Protein AF-A0A431MHY0-F1 (afdb_monomer)

Solvent-accessible surface area (backbone atoms only — not comparable to full-atom values): 18471 Å² total; per-residue (Å²): 80,42,37,30,43,42,63,46,59,45,99,89,43,53,68,59,35,36,21,36,23,58,48,96,86,48,63,54,72,30,38,73,92,54,57,39,68,67,55,50,48,56,57,52,71,70,44,78,40,42,39,35,34,77,67,68,48,68,63,3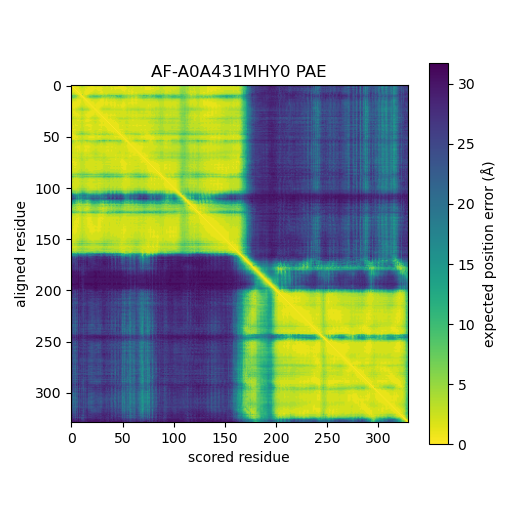7,52,24,62,60,69,72,50,72,56,36,55,78,41,55,25,36,47,48,54,57,55,48,49,73,75,49,70,87,60,96,61,84,50,67,72,54,53,33,53,74,71,68,52,80,61,100,58,94,72,84,62,99,45,75,76,53,55,59,58,33,59,76,32,80,91,42,27,64,54,55,54,50,50,45,47,49,52,23,50,46,48,57,52,48,51,53,55,52,33,64,74,66,66,64,49,70,74,56,51,66,72,60,34,45,79,23,85,65,48,55,49,67,53,72,51,58,75,40,76,19,77,55,73,56,60,98,51,73,90,47,76,88,74,79,65,102,59,85,84,75,72,72,54,70,56,25,48,32,52,46,32,28,48,76,65,66,30,62,68,34,44,50,53,52,25,53,59,54,34,70,76,46,68,91,59,86,56,64,36,27,23,32,58,62,77,90,85,59,101,50,58,50,18,45,52,41,23,45,50,31,16,62,75,71,72,38,51,62,45,92,43,52,39,81,80,16,61,37,46,51,69,84,40,44,69,28,30,35,38,38,23,41,49,67,38,63,89,46,58,69,58,50,40,35,51,53,23,43,54,77,38,52,38,55,24,44,32,38,42,26,56,18,39,22,96,57,89,52,119

Sequence (329 aa):
MDLFLDAEWFIGGDVFLIGWARDNKTFGQLYDESLTEEAFHSLLEATDGRIYFYGPDIGIIEKYFNIDIRSNYECVNLLKVFKDKMPGMSNYKLATIEKHYGLKRNRNEYKTNIFSIFQDWRRPQVKSLVLQYNMEDVLNLVKLKHIIFWQFDVEENYLVQVRLAGSLQVIRDHVYLLPCDVYRGVNTGKYAAHHGKAEEQPNITSQMVIGAKFFNDKVSLYRMIVLMHDVVKEIQFDYITSVNGRDSKFNLARALATGIALRMKIKYQELLSDHNSKCSNAVSGKRILIIDDVIYKGRTMATAIDACSQQNPASIYFLAFGKSQRFAF

Foldseek 3Di:
DEKEWDFQADPVLATAKIWMAPALVGTDMQHDPRVDLVNVVVVLVPDPAAYEYEPDNVVSVCVNSVHWNLAVGFYFHVLVVCCVQPPDDPDSDLLVLCVVVVNDQPDSPPDPDSVVLVVQCVPPVRVVVNVSVRNSSRNSVNVSCVVSCVVRVPDPVNSVVRGPHIPPDLVAPEDAQEAFAAAPDPVPVCLVPPDPDDDPDGPPLNVLLCCCQPVVNPVSLLVLLVSQLVVCLVPDFQEEEEQDDDDGPDQSQRSSSVSSCVVSVHDYDHQADPRLQAGDLVQAQTEYEYTDAEAEPCPSVVNNVVNSVVSHHSHYYYYYHHYHPDDHD

Radius of gyration: 25.35 Å; Cα contacts (8 Å, |Δi|>4): 518; chains: 1; bounding box: 63×42×72 Å

pLDDT: mean 83.75, std 16.43, range [35.5, 98.38]

Structure (mmCIF, N/CA/C/O backbone):
data_AF-A0A431MHY0-F1
#
_entry.id   AF-A0A431MHY0-F1
#
loop_
_atom_site.group_PDB
_atom_site.id
_atom_site.type_symbol
_atom_site.label_atom_id
_atom_site.label_alt_id
_atom_site.label_comp_id
_atom_site.label_asym_id
_atom_site.label_entity_id
_atom_site.label_seq_id
_atom_site.pdbx_PDB_ins_code
_atom_site.Cartn_x
_atom_site.Cartn_y
_atom_site.Cartn_z
_atom_site.occupancy
_atom_site.B_iso_or_equiv
_atom_site.auth_seq_id
_atom_site.auth_comp_id
_atom_site.auth_asym_id
_atom_site.auth_atom_id
_atom_site.pdbx_PDB_model_num
ATOM 1 N N . MET A 1 1 ? 1.517 -9.486 23.091 1.00 90.25 1 MET A N 1
ATOM 2 C CA . MET A 1 1 ? 2.925 -9.051 23.144 1.00 90.25 1 MET A CA 1
ATOM 3 C C . MET A 1 1 ? 3.285 -8.431 21.807 1.00 90.25 1 MET A C 1
ATOM 5 O O . MET A 1 1 ? 3.134 -9.070 20.772 1.00 90.25 1 MET A O 1
ATOM 9 N N . ASP A 1 2 ? 3.709 -7.171 21.830 1.00 96.44 2 ASP A N 1
ATOM 10 C CA . ASP A 1 2 ? 4.091 -6.442 20.620 1.00 96.44 2 ASP A CA 1
ATOM 11 C C . ASP A 1 2 ? 5.388 -7.013 20.014 1.00 96.44 2 ASP A C 1
ATOM 13 O O . ASP A 1 2 ? 6.195 -7.635 20.710 1.00 96.44 2 ASP A O 1
ATOM 17 N N . LEU A 1 3 ? 5.591 -6.786 18.718 1.00 97.94 3 LEU A N 1
ATOM 18 C CA . LEU A 1 3 ? 6.812 -7.106 17.987 1.00 97.94 3 LEU A CA 1
ATOM 19 C C . LEU A 1 3 ? 7.299 -5.852 17.261 1.00 97.94 3 LEU A C 1
ATOM 21 O O . LEU A 1 3 ? 6.546 -5.209 16.541 1.00 97.94 3 LEU A O 1
ATOM 25 N N . PHE A 1 4 ? 8.564 -5.506 17.431 1.00 98.12 4 PHE A N 1
ATOM 26 C CA . PHE A 1 4 ? 9.232 -4.406 16.749 1.00 98.12 4 PHE A CA 1
ATOM 27 C C . PHE A 1 4 ? 10.201 -5.002 15.743 1.00 98.12 4 PHE A C 1
ATOM 29 O O . PHE A 1 4 ? 10.959 -5.898 16.107 1.00 98.12 4 PHE A O 1
ATOM 36 N N . LEU A 1 5 ? 10.170 -4.517 14.505 1.00 97.88 5 LEU A N 1
ATOM 37 C CA . LEU A 1 5 ? 11.005 -4.998 13.411 1.00 97.88 5 LEU A CA 1
ATOM 38 C C . LEU A 1 5 ? 11.778 -3.847 12.771 1.00 97.88 5 LEU A C 1
ATOM 40 O O . LEU A 1 5 ? 11.232 -2.762 12.556 1.00 97.88 5 LEU A O 1
ATOM 44 N N . ASP A 1 6 ? 13.022 -4.139 12.418 1.00 96.38 6 ASP A N 1
ATOM 45 C CA . ASP A 1 6 ? 13.868 -3.334 11.540 1.00 96.38 6 ASP A CA 1
ATOM 46 C C . ASP A 1 6 ? 14.679 -4.278 10.648 1.00 96.38 6 ASP A C 1
ATOM 48 O O . ASP A 1 6 ? 15.063 -5.365 11.092 1.00 96.38 6 ASP A O 1
ATOM 52 N N . ALA A 1 7 ? 14.931 -3.900 9.398 1.00 95.25 7 ALA A N 1
ATOM 53 C CA . ALA A 1 7 ? 15.624 -4.771 8.458 1.00 95.25 7 ALA A CA 1
ATOM 54 C C . ALA A 1 7 ? 16.638 -4.020 7.608 1.00 95.25 7 ALA A C 1
ATOM 56 O O . ALA A 1 7 ? 16.377 -2.932 7.104 1.00 95.25 7 ALA A O 1
ATOM 57 N N . GLU A 1 8 ? 17.756 -4.688 7.347 1.00 92.62 8 GLU A N 1
ATOM 58 C CA . GLU A 1 8 ? 18.761 -4.233 6.400 1.00 92.62 8 GLU A CA 1
ATOM 59 C C . GLU A 1 8 ? 18.687 -5.081 5.129 1.00 92.62 8 GLU A C 1
ATOM 61 O O . GLU A 1 8 ? 18.661 -6.318 5.164 1.00 92.62 8 GLU A O 1
ATOM 66 N N . TRP A 1 9 ? 18.643 -4.405 3.983 1.00 90.19 9 TRP A N 1
ATOM 67 C CA . TRP A 1 9 ? 18.397 -5.031 2.688 1.00 90.19 9 TRP A CA 1
ATOM 68 C C . TRP A 1 9 ? 19.247 -4.418 1.571 1.00 90.19 9 TRP A C 1
ATOM 70 O O . TRP A 1 9 ? 19.629 -3.246 1.596 1.00 90.19 9 TRP A O 1
ATOM 80 N N . PHE A 1 10 ? 19.575 -5.229 0.564 1.00 83.38 10 PHE A N 1
ATOM 81 C CA . PHE A 1 10 ? 20.351 -4.814 -0.602 1.00 83.38 10 PHE A CA 1
ATOM 82 C C . PHE A 1 10 ? 19.484 -4.094 -1.637 1.00 83.38 10 PHE A C 1
ATOM 84 O O . PHE A 1 10 ? 18.281 -4.326 -1.743 1.00 83.38 10 PHE A O 1
ATOM 91 N N . ILE A 1 11 ? 20.111 -3.277 -2.488 1.00 70.19 11 ILE A N 1
ATOM 92 C CA . ILE A 1 11 ? 19.454 -2.714 -3.678 1.00 70.19 11 ILE A CA 1
ATOM 93 C C . ILE A 1 11 ? 18.936 -3.879 -4.538 1.00 70.19 11 ILE A C 1
ATOM 95 O O . ILE A 1 11 ? 19.723 -4.591 -5.151 1.00 70.19 11 ILE A O 1
ATOM 99 N N . GLY A 1 12 ? 17.616 -4.084 -4.539 1.00 71.25 12 GLY A N 1
ATOM 100 C CA . GLY A 1 12 ? 16.951 -5.279 -5.085 1.00 71.25 12 GLY A CA 1
ATOM 101 C C . GLY A 1 12 ? 15.854 -5.836 -4.164 1.00 71.25 12 GLY A C 1
ATOM 102 O O . GLY A 1 12 ? 14.858 -6.388 -4.645 1.00 71.25 12 GLY A O 1
ATOM 103 N N . GLY A 1 13 ? 15.972 -5.567 -2.860 1.00 80.31 13 GLY A N 1
ATOM 104 C CA . GLY A 1 13 ? 15.041 -6.004 -1.818 1.00 80.31 13 GLY A CA 1
ATOM 105 C C . GLY A 1 13 ? 15.448 -7.300 -1.116 1.00 80.31 13 GLY A C 1
ATOM 106 O O . GLY A 1 13 ? 14.642 -7.841 -0.370 1.00 80.31 13 GLY A O 1
ATOM 107 N N . ASP A 1 14 ? 16.666 -7.794 -1.345 1.00 86.69 14 ASP A N 1
ATOM 108 C CA . ASP A 1 14 ? 17.189 -8.968 -0.647 1.00 86.69 14 ASP A CA 1
ATOM 109 C C . ASP A 1 14 ? 17.580 -8.587 0.782 1.00 86.69 14 ASP A C 1
ATOM 111 O O . ASP A 1 14 ? 18.503 -7.795 0.990 1.00 86.69 14 ASP A O 1
ATOM 115 N N . VAL A 1 15 ? 16.865 -9.134 1.760 1.00 93.56 15 VAL A N 1
ATOM 116 C CA . VAL A 1 15 ? 17.116 -8.904 3.185 1.00 93.56 15 VAL A CA 1
ATOM 117 C C . VAL A 1 15 ? 18.315 -9.740 3.626 1.00 93.56 15 VAL A C 1
ATOM 119 O O . VAL A 1 15 ? 18.444 -10.899 3.236 1.00 93.56 15 VAL A O 1
ATOM 122 N N . PHE A 1 16 ? 19.203 -9.158 4.433 1.00 93.94 16 PHE A N 1
ATOM 123 C CA . PHE A 1 16 ? 20.365 -9.870 4.987 1.00 93.94 16 PHE A CA 1
ATOM 124 C C . PHE A 1 16 ? 20.468 -9.802 6.513 1.00 93.94 16 PHE A C 1
ATOM 126 O O . PHE A 1 16 ? 21.266 -10.532 7.104 1.00 93.94 16 PHE A O 1
ATOM 133 N N . LEU A 1 17 ? 19.676 -8.941 7.150 1.00 96.38 17 LEU A N 1
ATOM 134 C CA . LEU A 1 17 ? 19.584 -8.821 8.597 1.00 96.38 17 LEU A CA 1
ATOM 135 C C . LEU A 1 17 ? 18.185 -8.333 8.972 1.00 96.38 17 LEU A C 1
ATOM 137 O O . LEU A 1 17 ? 17.702 -7.356 8.407 1.00 96.38 17 LEU A O 1
ATOM 141 N N . ILE A 1 18 ? 17.563 -8.993 9.944 1.00 98.00 18 ILE A N 1
ATOM 142 C CA . ILE A 1 18 ? 16.327 -8.547 10.589 1.00 98.00 18 ILE A CA 1
ATOM 143 C C . ILE A 1 18 ? 16.586 -8.450 12.083 1.00 98.00 18 ILE A C 1
ATOM 145 O O . ILE A 1 18 ? 16.857 -9.454 12.739 1.00 98.00 18 ILE A O 1
ATOM 149 N N . GLY A 1 19 ? 16.477 -7.246 12.625 1.00 98.12 19 GLY A N 1
ATOM 150 C CA . GLY A 1 19 ? 16.427 -7.012 14.058 1.00 98.12 19 GLY A CA 1
ATOM 151 C C . GLY A 1 19 ? 14.998 -7.128 14.556 1.00 98.12 19 GLY A C 1
ATOM 152 O O . GLY A 1 19 ? 14.060 -6.679 13.892 1.00 98.12 19 GLY A O 1
ATOM 153 N N . TRP A 1 20 ? 14.829 -7.704 15.742 1.00 98.38 20 TRP A N 1
ATOM 154 C CA . TRP A 1 20 ? 13.528 -7.794 16.381 1.00 98.38 20 TRP A CA 1
ATOM 155 C C . TRP A 1 20 ? 13.598 -7.573 17.890 1.00 98.38 20 TRP A C 1
ATOM 157 O O . TRP A 1 20 ? 14.570 -7.932 18.553 1.00 98.38 20 TRP A O 1
ATOM 167 N N . ALA A 1 21 ? 12.537 -7.000 18.453 1.00 98.38 21 ALA A N 1
ATOM 168 C CA . ALA A 1 21 ? 12.349 -6.903 19.895 1.00 98.38 21 ALA A CA 1
ATOM 169 C C . ALA A 1 21 ? 10.875 -7.035 20.250 1.00 98.38 21 ALA A C 1
ATOM 171 O O . ALA A 1 21 ? 10.001 -6.656 19.480 1.00 98.38 21 ALA A O 1
ATOM 172 N N . ARG A 1 22 ? 10.598 -7.546 21.441 1.00 96.81 22 ARG A N 1
ATOM 173 C CA . ARG A 1 22 ? 9.274 -7.509 22.073 1.00 96.81 22 ARG A CA 1
ATOM 174 C C . ARG A 1 22 ? 9.250 -6.511 23.223 1.00 96.81 22 ARG A C 1
ATOM 176 O O . ARG A 1 22 ? 8.257 -5.828 23.456 1.00 96.81 22 ARG A O 1
ATOM 183 N N . ASP A 1 23 ? 10.387 -6.388 23.899 1.00 95.25 23 ASP A N 1
ATOM 184 C CA . ASP A 1 23 ? 10.656 -5.410 24.941 1.00 95.25 23 ASP A CA 1
ATOM 185 C C . ASP A 1 23 ? 12.182 -5.179 25.069 1.00 95.25 23 ASP A C 1
ATOM 187 O O . ASP A 1 23 ? 12.973 -5.678 24.270 1.00 95.25 23 ASP A O 1
ATOM 191 N N . ASN A 1 24 ? 12.619 -4.420 26.080 1.00 91.62 24 ASN A N 1
ATOM 192 C CA . ASN A 1 24 ? 14.040 -4.105 26.304 1.00 91.62 24 ASN A CA 1
ATOM 193 C C . ASN A 1 24 ? 14.911 -5.297 26.763 1.00 91.62 24 ASN A C 1
ATOM 195 O O . ASN A 1 24 ? 16.124 -5.144 26.893 1.00 91.62 24 ASN A O 1
ATOM 199 N N . LYS A 1 25 ? 14.309 -6.439 27.094 1.00 94.88 25 LYS A N 1
ATOM 200 C CA . LYS A 1 25 ? 14.950 -7.670 27.584 1.00 94.88 25 LYS A CA 1
ATOM 201 C C . LYS A 1 25 ? 14.785 -8.835 26.606 1.00 94.88 25 LYS A C 1
ATOM 203 O O . LYS A 1 25 ? 15.630 -9.722 26.589 1.00 94.88 25 LYS A O 1
ATOM 208 N N . THR A 1 26 ? 13.721 -8.822 25.809 1.00 97.06 26 THR A N 1
ATOM 209 C CA . THR A 1 26 ? 13.365 -9.877 24.858 1.00 97.06 26 THR A CA 1
ATOM 210 C C . THR A 1 26 ? 13.567 -9.364 23.439 1.00 97.06 26 THR A C 1
ATOM 212 O O . THR A 1 26 ? 12.680 -8.730 22.866 1.00 97.06 26 THR A O 1
ATOM 215 N N . PHE A 1 27 ? 14.748 -9.611 22.880 1.00 97.75 27 PHE A N 1
ATOM 216 C CA . PHE A 1 27 ? 15.154 -9.129 21.562 1.00 97.75 27 PHE A CA 1
ATOM 217 C C . PHE A 1 27 ? 16.166 -10.074 20.912 1.00 97.75 27 PHE A C 1
ATOM 219 O O . PHE A 1 27 ? 16.777 -10.907 21.583 1.00 97.75 27 PHE A O 1
ATOM 226 N N . GLY A 1 28 ? 16.362 -9.928 19.607 1.00 97.81 28 GLY A N 1
ATOM 227 C CA . GLY A 1 28 ? 17.291 -10.746 18.845 1.00 97.81 28 GLY A CA 1
ATOM 228 C C . GLY A 1 28 ? 17.470 -10.248 17.417 1.00 97.81 28 GLY A C 1
ATOM 229 O O . GLY A 1 28 ? 16.954 -9.203 17.026 1.00 97.81 28 GLY A O 1
ATOM 230 N N . GLN A 1 29 ? 18.245 -11.002 16.645 1.00 98.25 29 GLN A N 1
ATOM 231 C CA . GLN A 1 29 ? 18.520 -10.724 15.239 1.00 98.25 29 GLN A CA 1
ATOM 232 C C . GLN A 1 29 ? 18.501 -12.026 14.443 1.00 98.25 29 GLN A C 1
ATOM 234 O O . GLN A 1 29 ? 18.992 -13.043 14.927 1.00 98.25 29 GLN A O 1
ATOM 239 N N . LEU A 1 30 ? 17.961 -11.973 13.229 1.00 98.06 30 LEU A N 1
ATOM 240 C CA . LEU A 1 30 ? 18.033 -13.032 12.229 1.00 98.06 30 LEU A CA 1
ATOM 241 C C . LEU A 1 30 ? 18.976 -12.573 11.116 1.00 98.06 30 LEU A C 1
ATOM 243 O O . LEU A 1 30 ? 18.750 -11.539 10.490 1.00 98.06 30 LEU A O 1
ATOM 247 N N . TYR A 1 31 ? 20.053 -13.315 10.901 1.00 96.62 31 TYR A N 1
ATOM 248 C CA . TYR A 1 31 ? 21.060 -13.059 9.872 1.00 96.62 31 TYR A CA 1
ATOM 249 C C . TYR A 1 31 ? 21.851 -14.326 9.539 1.00 96.62 31 TYR A C 1
ATOM 251 O O . TYR A 1 31 ? 21.859 -15.285 10.315 1.00 96.62 31 TYR A O 1
ATOM 259 N N . ASP A 1 32 ? 22.540 -14.316 8.396 1.00 94.06 32 ASP A N 1
ATOM 260 C CA . ASP A 1 32 ? 23.264 -15.477 7.862 1.00 94.06 32 ASP A CA 1
ATOM 261 C C . ASP A 1 32 ? 22.382 -16.742 7.896 1.00 94.06 32 ASP A C 1
ATOM 263 O O . ASP A 1 32 ? 21.276 -16.736 7.365 1.00 94.06 32 ASP A O 1
ATOM 267 N N . GLU A 1 33 ? 22.836 -17.806 8.558 1.00 95.06 33 GLU A N 1
ATOM 268 C CA . GLU A 1 33 ? 22.144 -19.096 8.654 1.00 95.06 33 GLU A CA 1
ATOM 269 C C . GLU A 1 33 ? 20.849 -19.043 9.477 1.00 95.06 33 GLU A C 1
ATOM 271 O O . GLU A 1 33 ? 20.007 -19.926 9.346 1.00 95.06 33 GLU A O 1
ATOM 276 N N . SER A 1 34 ? 20.668 -18.016 10.315 1.00 96.69 34 SER A N 1
ATOM 277 C CA . SER A 1 34 ? 19.443 -17.841 11.110 1.00 96.69 34 SER A CA 1
ATOM 278 C C . SER A 1 34 ? 18.348 -17.062 10.379 1.00 96.69 34 SER A C 1
ATOM 280 O O . SER A 1 34 ? 17.206 -17.045 10.834 1.00 96.69 34 SER A O 1
ATOM 282 N N . LEU A 1 35 ? 18.664 -16.421 9.245 1.00 97.19 35 LEU A N 1
ATOM 283 C CA . LEU A 1 35 ? 17.681 -15.717 8.423 1.00 97.19 35 LEU A CA 1
ATOM 284 C C . LEU A 1 35 ? 16.948 -16.705 7.511 1.00 97.19 35 LEU A C 1
ATOM 286 O O . LEU A 1 35 ? 17.170 -16.756 6.304 1.00 97.19 35 LEU A O 1
ATOM 290 N N . THR A 1 36 ? 16.078 -17.509 8.113 1.00 96.81 36 THR A N 1
ATOM 291 C CA . THR A 1 36 ? 15.252 -18.496 7.413 1.00 96.81 36 THR A CA 1
ATOM 292 C C . THR A 1 36 ? 13.777 -18.133 7.507 1.00 96.81 36 THR A C 1
ATOM 294 O O . THR A 1 36 ? 13.346 -17.437 8.430 1.00 96.81 36 THR A O 1
ATOM 297 N N . GLU A 1 37 ? 12.989 -18.620 6.547 1.00 95.44 37 GLU A N 1
ATOM 298 C CA . GLU A 1 37 ? 11.535 -18.442 6.553 1.00 95.44 37 GLU A CA 1
ATOM 299 C C . GLU A 1 37 ? 10.910 -19.037 7.826 1.00 95.44 37 GLU A C 1
ATOM 301 O O . GLU A 1 37 ? 10.092 -18.395 8.472 1.00 95.44 37 GLU A O 1
ATOM 306 N N . GLU A 1 38 ? 11.364 -20.222 8.248 1.00 97.12 38 GLU A N 1
ATOM 307 C CA . GLU A 1 38 ? 10.886 -20.919 9.450 1.00 97.12 38 GLU A CA 1
ATOM 308 C C . GLU A 1 38 ? 11.170 -20.138 10.742 1.00 97.12 38 GLU A C 1
ATOM 310 O O . GLU A 1 38 ? 10.289 -19.993 11.595 1.00 97.12 38 GLU A O 1
ATOM 315 N N . ALA A 1 39 ? 12.377 -19.577 10.877 1.00 97.31 39 ALA A N 1
ATOM 316 C CA . ALA A 1 39 ? 12.726 -18.751 12.029 1.00 97.31 39 ALA A CA 1
ATOM 317 C C . ALA A 1 39 ? 11.890 -17.462 12.067 1.00 97.31 39 ALA A C 1
ATOM 319 O O . ALA A 1 39 ? 11.439 -17.044 13.137 1.00 97.31 39 ALA A O 1
ATOM 320 N N . PHE A 1 40 ? 11.650 -16.845 10.905 1.00 97.50 40 PHE A N 1
ATOM 321 C CA . PHE A 1 40 ? 10.832 -15.640 10.823 1.00 97.50 40 PHE A CA 1
ATOM 322 C C . PHE A 1 40 ? 9.342 -15.922 11.074 1.00 97.50 40 PHE A C 1
ATOM 324 O O . PHE A 1 40 ? 8.708 -15.181 11.824 1.00 97.50 40 PHE A O 1
ATOM 331 N N . HIS A 1 41 ? 8.789 -17.020 10.549 1.00 96.00 41 HIS A N 1
ATOM 332 C CA . HIS A 1 41 ? 7.420 -17.454 10.860 1.00 96.00 41 HIS A CA 1
ATOM 333 C C . HIS A 1 41 ? 7.246 -17.744 12.345 1.00 96.00 41 HIS A C 1
ATOM 335 O O . HIS A 1 41 ? 6.304 -17.242 12.947 1.00 96.00 41 HIS A O 1
ATOM 341 N N . SER A 1 42 ? 8.196 -18.442 12.972 1.00 96.06 42 SER A N 1
ATOM 342 C CA . SER A 1 42 ? 8.159 -18.706 14.418 1.00 96.06 42 SER A CA 1
ATOM 343 C C . SER A 1 42 ? 8.108 -17.408 15.240 1.00 96.06 42 SER A C 1
ATOM 345 O O . SER A 1 42 ? 7.419 -17.316 16.258 1.00 96.06 42 SER A O 1
ATOM 347 N N . LEU A 1 43 ? 8.817 -16.366 14.788 1.00 95.75 43 LEU A N 1
ATOM 348 C CA . LEU A 1 43 ? 8.769 -15.039 15.401 1.00 95.75 43 LEU A CA 1
ATOM 349 C C . LEU A 1 43 ? 7.387 -14.380 15.234 1.00 95.75 43 LEU A C 1
ATOM 351 O O . LEU A 1 43 ? 6.876 -13.771 16.182 1.00 95.75 43 LEU A O 1
ATOM 355 N N . LEU A 1 44 ? 6.775 -14.505 14.055 1.00 96.00 44 LEU A N 1
ATOM 356 C CA . LEU A 1 44 ? 5.440 -13.977 13.776 1.00 96.00 44 LEU A CA 1
ATOM 357 C C . LEU A 1 44 ? 4.349 -14.718 14.563 1.00 96.00 44 LEU A C 1
ATOM 359 O O . LEU A 1 44 ? 3.525 -14.065 15.195 1.00 96.00 44 LEU A O 1
ATOM 363 N N . GLU A 1 45 ? 4.363 -16.050 14.598 1.00 94.31 45 GLU A N 1
ATOM 364 C CA . GLU A 1 45 ? 3.387 -16.879 15.325 1.00 94.31 45 GLU A CA 1
ATOM 365 C C . GLU A 1 45 ? 3.372 -16.595 16.829 1.00 94.31 45 GLU A C 1
ATOM 367 O O . GLU A 1 45 ? 2.314 -16.573 17.454 1.00 94.31 45 GLU A O 1
ATOM 372 N N . ALA A 1 46 ? 4.533 -16.294 17.413 1.00 93.56 46 ALA A N 1
ATOM 373 C CA . ALA A 1 46 ? 4.641 -15.902 18.815 1.00 93.56 46 ALA A CA 1
ATOM 374 C C . ALA A 1 46 ? 4.159 -14.459 19.099 1.00 93.56 46 ALA A C 1
ATOM 376 O O . ALA A 1 46 ? 4.330 -13.963 20.214 1.00 93.56 46 ALA A O 1
ATOM 377 N N . THR A 1 47 ? 3.600 -13.753 18.109 1.00 93.94 47 THR A N 1
ATOM 378 C CA . THR A 1 47 ? 3.098 -12.377 18.238 1.00 93.94 47 THR A CA 1
ATOM 379 C C . THR A 1 47 ? 1.576 -12.341 18.345 1.00 93.94 47 THR A C 1
ATOM 381 O O . THR A 1 47 ? 0.860 -12.514 17.368 1.00 93.94 47 THR A O 1
ATOM 384 N N . ASP A 1 48 ? 1.092 -12.035 19.544 1.00 91.31 48 ASP A N 1
ATOM 385 C CA . ASP A 1 48 ? -0.316 -11.822 19.913 1.00 91.31 48 ASP A CA 1
ATOM 386 C C . ASP A 1 48 ? -0.686 -10.326 20.040 1.00 91.31 48 ASP A C 1
ATOM 388 O O . ASP A 1 48 ? -1.827 -9.987 20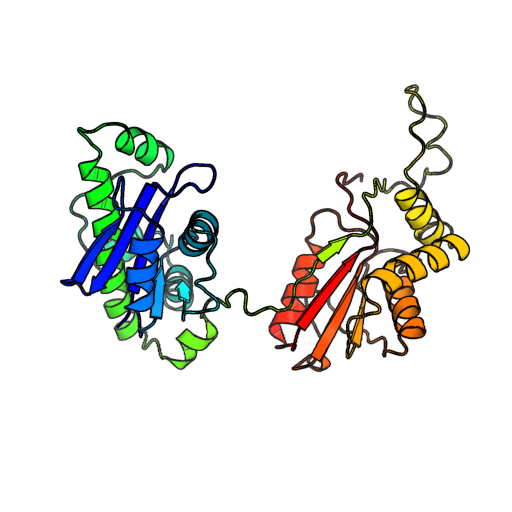.344 1.00 91.31 48 ASP A O 1
ATOM 392 N N . GLY A 1 49 ? 0.284 -9.418 19.865 1.00 91.81 49 GLY A N 1
ATOM 393 C CA . GLY A 1 49 ? 0.092 -7.962 19.867 1.00 91.81 49 GLY A CA 1
ATOM 394 C C . GLY A 1 49 ? 0.268 -7.321 18.487 1.00 91.81 49 GLY A C 1
ATOM 395 O O . GLY A 1 49 ? 0.015 -7.936 17.452 1.00 91.81 49 GLY A O 1
ATOM 396 N N . ARG A 1 50 ? 0.723 -6.062 18.468 1.00 95.44 50 ARG A N 1
ATOM 397 C CA . ARG A 1 50 ? 0.974 -5.320 17.222 1.00 95.44 50 ARG A CA 1
ATOM 398 C C . ARG A 1 50 ? 2.389 -5.503 16.712 1.00 95.44 50 ARG A C 1
ATOM 400 O O . ARG A 1 50 ? 3.329 -5.604 17.497 1.00 95.44 50 ARG A O 1
ATOM 407 N N . ILE A 1 51 ? 2.539 -5.436 15.393 1.00 97.44 51 ILE A N 1
ATOM 408 C CA . ILE A 1 51 ? 3.838 -5.373 14.728 1.00 97.44 51 ILE A CA 1
ATOM 409 C C . ILE A 1 51 ? 4.154 -3.912 14.396 1.00 97.44 51 ILE A C 1
ATOM 411 O O . ILE A 1 51 ? 3.483 -3.289 13.573 1.00 97.44 51 ILE A O 1
ATOM 415 N N . TYR A 1 52 ? 5.195 -3.364 15.008 1.00 97.56 52 TYR A N 1
ATOM 416 C CA . TYR A 1 52 ? 5.696 -2.018 14.761 1.00 97.56 52 TYR A CA 1
ATOM 417 C C . TYR A 1 52 ? 6.983 -2.048 13.944 1.00 97.56 52 TYR A C 1
ATOM 419 O O . TYR A 1 52 ? 7.829 -2.918 14.116 1.00 97.56 52 TYR A O 1
ATOM 427 N N . PHE A 1 53 ? 7.152 -1.059 13.077 1.00 95.94 53 PHE A N 1
ATOM 428 C CA . PHE A 1 53 ? 8.354 -0.867 12.263 1.00 95.94 53 PHE A CA 1
ATOM 429 C C . PHE A 1 53 ? 8.494 0.618 11.916 1.00 95.94 53 PHE A C 1
ATOM 431 O O . PHE A 1 53 ? 7.566 1.414 12.136 1.00 95.94 53 PHE A O 1
ATOM 438 N N . TYR A 1 54 ? 9.653 1.004 11.382 1.00 92.25 54 TYR A N 1
ATOM 439 C CA . TYR A 1 54 ? 9.990 2.402 11.136 1.00 92.25 54 TYR A CA 1
ATOM 440 C C . TYR A 1 54 ? 10.443 2.662 9.701 1.00 92.25 54 TYR A C 1
ATOM 442 O O . TYR A 1 54 ? 11.615 2.883 9.423 1.00 92.25 54 TYR A O 1
ATOM 450 N N . GLY A 1 55 ? 9.478 2.746 8.784 1.00 85.75 55 GLY A N 1
ATOM 451 C CA . GLY A 1 55 ? 9.772 3.031 7.380 1.00 85.75 55 GLY A CA 1
ATOM 452 C C . GLY A 1 55 ? 9.173 1.995 6.430 1.00 85.75 55 GLY A C 1
ATOM 453 O O . GLY A 1 55 ? 8.014 1.617 6.630 1.00 85.75 55 GLY A O 1
ATOM 454 N N . PRO A 1 56 ? 9.876 1.629 5.342 1.00 87.31 56 PRO A N 1
ATOM 455 C CA . PRO A 1 56 ? 9.354 0.748 4.298 1.00 87.31 56 PRO A CA 1
ATOM 456 C C . PRO A 1 56 ? 9.570 -0.753 4.567 1.00 87.31 56 PRO A C 1
ATOM 458 O O . PRO A 1 56 ? 9.148 -1.566 3.745 1.00 87.31 56 PRO A O 1
ATOM 461 N N . ASP A 1 57 ? 10.208 -1.124 5.678 1.00 89.31 57 ASP A N 1
ATOM 462 C CA . ASP A 1 57 ? 10.845 -2.439 5.861 1.00 89.31 57 ASP A CA 1
ATOM 463 C C . ASP A 1 57 ? 9.865 -3.602 5.765 1.00 89.31 57 ASP A C 1
ATOM 465 O O . ASP A 1 57 ? 10.158 -4.603 5.117 1.00 89.31 57 ASP A O 1
ATOM 469 N N . ILE A 1 58 ? 8.650 -3.433 6.294 1.00 91.38 58 ILE A N 1
ATOM 470 C CA . ILE A 1 58 ? 7.618 -4.473 6.259 1.00 91.38 58 ILE A CA 1
ATOM 471 C C . ILE A 1 58 ? 7.319 -4.965 4.835 1.00 91.38 58 ILE A C 1
ATOM 473 O O . ILE A 1 58 ? 7.173 -6.161 4.617 1.00 91.38 58 ILE A O 1
ATOM 477 N N . GLY A 1 59 ? 7.287 -4.064 3.846 1.00 88.94 59 GLY A N 1
ATOM 478 C CA . GLY A 1 59 ? 7.010 -4.439 2.459 1.00 88.94 59 GLY A CA 1
ATOM 479 C C . GLY A 1 59 ? 8.190 -5.147 1.791 1.00 88.94 59 GLY A C 1
ATOM 480 O O . GLY A 1 59 ? 7.991 -5.958 0.889 1.00 88.94 59 GLY A O 1
ATOM 481 N N . ILE A 1 60 ? 9.417 -4.853 2.231 1.00 90.69 60 ILE A N 1
ATOM 482 C CA . ILE A 1 60 ? 10.619 -5.549 1.764 1.00 90.69 60 ILE A CA 1
ATOM 483 C C . ILE A 1 60 ? 10.666 -6.962 2.351 1.00 90.69 60 ILE A C 1
ATOM 485 O O . ILE A 1 60 ? 10.899 -7.912 1.609 1.00 90.69 60 ILE A O 1
ATOM 489 N N . ILE A 1 61 ? 10.364 -7.107 3.643 1.00 94.31 61 ILE A N 1
ATOM 490 C CA . ILE A 1 61 ? 10.304 -8.400 4.335 1.00 94.31 61 ILE A CA 1
ATOM 491 C C . ILE A 1 61 ? 9.228 -9.307 3.719 1.00 94.31 61 ILE A C 1
ATOM 493 O O . ILE A 1 61 ? 9.517 -10.457 3.396 1.00 94.31 61 ILE A O 1
ATOM 497 N N . GLU A 1 62 ? 8.014 -8.791 3.493 1.00 91.69 62 GLU A N 1
ATOM 498 C CA . GLU A 1 62 ? 6.929 -9.537 2.833 1.00 91.69 62 GLU A CA 1
ATOM 499 C C . GLU A 1 62 ? 7.347 -10.061 1.457 1.00 91.69 62 GLU A C 1
ATOM 501 O O . GLU A 1 62 ? 7.103 -11.220 1.129 1.00 91.69 62 GLU A O 1
ATOM 506 N N . LYS A 1 63 ? 8.028 -9.227 0.660 1.00 89.75 63 LYS A N 1
ATOM 507 C CA . LYS A 1 63 ? 8.537 -9.630 -0.653 1.00 89.75 63 LYS A CA 1
ATOM 508 C C . LYS A 1 63 ? 9.635 -10.690 -0.538 1.00 89.75 63 LYS A C 1
ATOM 510 O O . LYS A 1 63 ? 9.660 -11.607 -1.351 1.00 89.75 63 LYS A O 1
ATOM 515 N N . TYR A 1 64 ? 10.542 -10.540 0.425 1.00 91.62 64 TYR A N 1
ATOM 516 C CA . TYR A 1 64 ? 11.687 -11.430 0.604 1.00 91.62 64 TYR A CA 1
ATOM 517 C C . TYR A 1 64 ? 11.259 -12.850 0.987 1.00 91.62 64 TYR A C 1
ATOM 519 O O . TYR A 1 64 ? 11.715 -13.808 0.370 1.00 91.62 64 TYR A O 1
ATOM 527 N N . PHE A 1 65 ? 10.341 -12.982 1.947 1.00 91.31 65 PHE A N 1
ATOM 528 C CA . PHE A 1 65 ? 9.818 -14.284 2.374 1.00 91.31 65 PHE A CA 1
ATOM 529 C C . PHE A 1 65 ? 8.591 -14.748 1.583 1.00 91.31 65 PHE A C 1
ATOM 531 O O . PHE A 1 65 ? 8.129 -15.863 1.786 1.00 91.31 65 PHE A O 1
ATOM 538 N N . ASN A 1 66 ? 8.055 -13.917 0.683 1.00 88.69 66 ASN A N 1
ATOM 539 C CA . ASN A 1 66 ? 6.809 -14.181 -0.040 1.00 88.69 66 ASN A CA 1
ATOM 540 C C . ASN A 1 66 ? 5.626 -14.495 0.904 1.00 88.69 66 ASN A C 1
ATOM 542 O O . ASN A 1 66 ? 4.889 -15.464 0.723 1.00 88.69 66 ASN A O 1
ATOM 546 N N . ILE A 1 67 ? 5.447 -13.646 1.915 1.00 89.56 67 ILE A N 1
ATOM 547 C CA . ILE A 1 67 ? 4.413 -13.762 2.953 1.00 89.56 67 ILE A CA 1
ATOM 548 C C . ILE A 1 67 ? 3.569 -12.490 3.023 1.00 89.56 67 ILE A C 1
ATOM 550 O O . ILE A 1 67 ? 4.006 -11.413 2.622 1.00 89.56 67 ILE A O 1
ATOM 554 N N . ASP A 1 68 ? 2.367 -12.608 3.581 1.00 86.38 68 ASP A N 1
ATOM 555 C CA . ASP A 1 68 ? 1.480 -11.475 3.842 1.00 86.38 68 ASP A CA 1
ATOM 556 C C . ASP A 1 68 ? 1.406 -11.205 5.347 1.00 86.38 68 ASP A C 1
ATOM 558 O O . ASP A 1 68 ? 0.696 -11.890 6.080 1.00 86.38 68 ASP A O 1
ATOM 562 N N . ILE A 1 69 ? 2.156 -10.219 5.834 1.00 92.19 69 ILE A N 1
ATOM 563 C CA . ILE A 1 69 ? 2.189 -9.899 7.265 1.00 92.19 69 ILE A CA 1
ATOM 564 C C . ILE A 1 69 ? 1.062 -8.922 7.586 1.00 92.19 69 ILE A C 1
ATOM 566 O O . ILE A 1 69 ? 0.316 -9.102 8.545 1.00 92.19 69 ILE A O 1
ATOM 570 N N . ARG A 1 70 ? 0.899 -7.883 6.767 1.00 89.19 70 ARG A N 1
ATOM 571 C CA . ARG A 1 70 ? -0.027 -6.782 7.047 1.00 89.19 70 ARG A CA 1
ATOM 572 C C . ARG A 1 70 ? -1.500 -7.219 7.054 1.00 89.19 70 ARG A C 1
ATOM 574 O O . ARG A 1 70 ? -2.319 -6.551 7.693 1.00 89.19 70 ARG A O 1
ATOM 581 N N . SER A 1 71 ? -1.867 -8.306 6.363 1.00 81.75 71 SER A N 1
ATOM 582 C CA . SER A 1 71 ? -3.245 -8.836 6.404 1.00 81.75 71 SER A CA 1
ATOM 583 C C . SER A 1 71 ? -3.503 -9.686 7.632 1.00 81.75 71 SER A C 1
ATOM 585 O O . SER A 1 71 ? -4.599 -9.641 8.187 1.00 81.75 71 SER A O 1
ATOM 587 N N . ASN A 1 72 ? -2.491 -10.441 8.054 1.00 85.81 72 ASN A N 1
ATOM 588 C CA . ASN A 1 72 ? -2.608 -11.432 9.117 1.00 85.81 72 ASN A CA 1
ATOM 589 C C . ASN A 1 72 ? -2.315 -10.848 10.504 1.00 85.81 72 ASN A C 1
ATOM 591 O O . ASN A 1 72 ? -2.764 -11.393 11.507 1.00 85.81 72 ASN A O 1
ATOM 595 N N . TYR A 1 73 ? -1.626 -9.706 10.562 1.00 92.25 73 TYR A N 1
ATOM 596 C CA . TYR A 1 73 ? -1.217 -9.055 11.800 1.00 92.25 73 TYR A CA 1
ATOM 597 C C . TYR A 1 73 ? -1.605 -7.576 11.830 1.00 92.25 73 TYR A C 1
ATOM 599 O O . TYR A 1 73 ? -1.867 -6.923 10.812 1.00 92.25 73 TYR A O 1
ATOM 607 N N . GLU A 1 74 ? -1.630 -7.011 13.033 1.00 91.56 74 GLU A N 1
ATOM 608 C CA . GLU A 1 74 ? -1.844 -5.583 13.224 1.00 91.56 74 GLU A CA 1
ATOM 609 C C . GLU A 1 74 ? -0.538 -4.801 13.066 1.00 91.56 74 GLU A C 1
ATOM 611 O O . GLU A 1 74 ? 0.199 -4.563 14.022 1.00 91.56 74 GLU A O 1
ATOM 616 N N . CYS A 1 75 ? -0.249 -4.391 11.833 1.00 94.56 75 CYS A N 1
ATOM 617 C CA . CYS A 1 75 ? 0.968 -3.662 11.494 1.00 94.56 75 CYS A CA 1
ATOM 618 C C . CYS A 1 75 ? 0.801 -2.140 11.632 1.00 94.56 75 CYS A C 1
ATOM 620 O O . CYS A 1 75 ? -0.083 -1.552 11.009 1.00 94.56 75 CYS A O 1
ATOM 622 N N . VAL A 1 76 ? 1.692 -1.468 12.366 1.00 95.19 76 VAL A N 1
ATOM 623 C CA . VAL A 1 76 ? 1.689 -0.006 12.548 1.00 95.19 76 VAL A CA 1
ATOM 624 C C . VAL A 1 76 ? 3.053 0.590 12.201 1.00 95.19 76 VAL A C 1
ATOM 626 O O . VAL A 1 76 ? 4.070 0.268 12.810 1.00 95.19 76 VAL A O 1
ATOM 629 N N . ASN A 1 77 ? 3.068 1.532 11.253 1.00 95.00 77 ASN A N 1
ATOM 630 C CA . ASN A 1 77 ? 4.275 2.291 10.928 1.00 95.00 77 ASN A CA 1
ATOM 631 C C . ASN A 1 77 ? 4.456 3.456 11.912 1.00 95.00 77 ASN A C 1
ATOM 633 O O . ASN A 1 77 ? 3.748 4.467 11.826 1.00 95.00 77 ASN A O 1
ATOM 637 N N . LEU A 1 78 ? 5.430 3.349 12.816 1.00 96.25 78 LEU A N 1
ATOM 638 C CA . LEU A 1 78 ? 5.679 4.367 13.839 1.00 96.25 78 LEU A CA 1
ATOM 639 C C . LEU A 1 78 ? 6.134 5.707 13.249 1.00 96.25 78 LEU A C 1
ATOM 641 O O . LEU A 1 78 ? 5.825 6.746 13.821 1.00 96.25 78 LEU A O 1
ATOM 645 N N . LEU A 1 79 ? 6.761 5.726 12.066 1.00 94.88 79 LEU A N 1
ATOM 646 C CA . LEU A 1 79 ? 7.108 6.979 11.382 1.00 94.88 79 LEU A CA 1
ATOM 647 C C . LEU A 1 79 ? 5.862 7.823 11.080 1.00 94.88 79 LEU A C 1
ATOM 649 O O . LEU A 1 79 ? 5.905 9.048 11.191 1.00 94.88 79 LEU A O 1
ATOM 653 N N . LYS A 1 80 ? 4.751 7.181 10.696 1.00 92.25 80 LYS A N 1
ATOM 654 C CA . LYS A 1 80 ? 3.477 7.875 10.466 1.00 92.25 80 LYS A CA 1
ATOM 655 C C . LYS A 1 80 ? 2.920 8.407 11.784 1.00 92.25 80 LYS A C 1
ATOM 657 O O . LYS A 1 80 ? 2.617 9.590 11.875 1.00 92.25 80 LYS A O 1
ATOM 662 N N . VAL A 1 81 ? 2.879 7.560 12.816 1.00 94.06 81 VAL A N 1
ATOM 663 C CA . VAL A 1 81 ? 2.403 7.952 14.151 1.00 94.06 81 VAL A CA 1
ATOM 664 C C . VAL A 1 81 ? 3.170 9.160 14.682 1.00 94.06 81 VAL A C 1
ATOM 666 O O . VAL A 1 81 ? 2.564 10.121 15.144 1.00 94.06 81 VAL A O 1
ATOM 669 N N . PHE A 1 82 ? 4.498 9.143 14.577 1.00 95.19 82 PHE A N 1
ATOM 670 C CA . PHE A 1 82 ? 5.338 10.219 15.093 1.00 95.19 82 PHE A CA 1
ATOM 671 C C . PHE A 1 82 ? 5.164 11.510 14.288 1.00 95.19 82 PHE A C 1
ATOM 673 O O . PHE A 1 82 ? 5.147 12.585 14.877 1.00 95.19 82 PHE A O 1
ATOM 680 N N . LYS A 1 83 ? 4.960 11.434 12.966 1.00 93.00 83 LYS A N 1
ATOM 681 C CA . LYS A 1 83 ? 4.628 12.611 12.143 1.00 93.00 83 LYS A CA 1
ATOM 682 C C . LYS A 1 83 ? 3.317 13.267 12.555 1.00 93.00 83 LYS A C 1
ATOM 684 O O . LYS A 1 83 ? 3.269 14.488 12.669 1.00 93.00 83 LYS A O 1
ATOM 689 N N . ASP A 1 84 ? 2.294 12.457 12.788 1.00 91.69 84 ASP A N 1
ATOM 690 C CA . ASP A 1 84 ? 0.957 12.945 13.115 1.00 91.69 84 ASP A CA 1
ATOM 691 C C . ASP A 1 84 ? 0.911 13.541 14.533 1.00 91.69 84 ASP A C 1
ATOM 693 O O . ASP A 1 84 ? 0.246 14.550 14.763 1.00 91.69 84 ASP A O 1
ATOM 697 N N . LYS A 1 85 ? 1.642 12.947 15.488 1.00 91.88 85 LYS A N 1
ATOM 698 C CA . LYS A 1 85 ? 1.652 13.379 16.898 1.00 91.88 85 LYS A CA 1
ATOM 699 C C . LYS A 1 85 ? 2.685 14.459 17.216 1.00 91.88 85 LYS A C 1
ATOM 701 O O . LYS A 1 85 ? 2.467 15.248 18.128 1.00 91.88 85 LYS A O 1
ATOM 706 N N . MET A 1 86 ? 3.775 14.535 16.455 1.00 92.38 86 MET A N 1
ATOM 707 C CA . MET A 1 86 ? 4.841 15.526 16.635 1.00 92.38 86 MET A CA 1
ATOM 708 C C . MET A 1 86 ? 5.007 16.397 15.381 1.00 92.38 86 MET A C 1
ATOM 710 O O . MET A 1 86 ? 6.069 16.361 14.749 1.00 92.38 86 MET A O 1
ATOM 714 N N . PRO A 1 87 ? 3.988 17.168 14.957 1.00 89.75 87 PRO A N 1
ATOM 715 C CA . PRO A 1 87 ? 4.104 18.018 13.778 1.00 89.75 87 PRO A CA 1
ATOM 716 C C . PRO A 1 87 ? 5.169 19.110 13.985 1.00 89.75 87 PRO A C 1
ATOM 718 O O . PRO A 1 87 ? 5.325 19.651 15.076 1.00 89.75 87 PRO A O 1
ATOM 721 N N . GLY A 1 88 ? 5.898 19.458 12.921 1.00 86.31 88 GLY A N 1
ATOM 722 C CA . GLY A 1 88 ? 6.850 20.580 12.930 1.00 86.31 88 GLY A CA 1
ATOM 723 C C . GLY A 1 88 ? 8.309 20.222 13.231 1.00 86.31 88 GLY A C 1
ATOM 724 O O . GLY A 1 88 ? 9.142 21.123 13.329 1.00 86.31 88 GLY A O 1
ATOM 725 N N . MET A 1 89 ? 8.664 18.936 13.330 1.00 88.69 89 MET A N 1
ATOM 726 C CA . MET A 1 89 ? 10.074 18.535 13.383 1.00 88.69 89 MET A CA 1
ATOM 727 C C . MET A 1 89 ? 10.775 18.791 12.041 1.00 88.69 89 MET A C 1
ATOM 729 O O . MET A 1 89 ? 10.209 18.566 10.972 1.00 88.69 89 MET A O 1
ATOM 733 N N . SER A 1 90 ? 12.045 19.204 12.091 1.00 84.94 90 SER A N 1
ATOM 734 C CA . SER A 1 90 ? 12.849 19.480 10.889 1.00 84.94 90 SER A CA 1
ATOM 735 C C . SER A 1 90 ? 13.112 18.230 10.045 1.00 84.94 90 SER A C 1
ATOM 737 O O . SER A 1 90 ? 13.216 18.310 8.822 1.00 84.94 90 SER A O 1
ATOM 739 N N . ASN A 1 91 ? 13.213 17.064 10.685 1.00 89.19 91 ASN A N 1
ATOM 740 C CA . ASN A 1 91 ? 13.218 15.766 10.030 1.00 89.19 91 ASN A CA 1
ATOM 741 C C . ASN A 1 91 ? 12.728 14.676 10.999 1.00 89.19 91 ASN A C 1
ATOM 743 O O . ASN A 1 91 ? 12.865 14.809 12.213 1.00 89.19 91 ASN A O 1
ATOM 747 N N . TYR A 1 92 ? 12.203 13.586 10.439 1.00 92.00 92 TYR A N 1
ATOM 748 C CA . TYR A 1 92 ? 11.681 12.436 11.184 1.00 92.00 92 TYR A CA 1
ATOM 749 C C . TYR A 1 92 ? 12.571 11.202 11.004 1.00 92.00 92 TYR A C 1
ATOM 751 O O . TYR A 1 92 ? 12.080 10.084 10.881 1.00 92.00 92 TYR A O 1
ATOM 759 N N . LYS A 1 93 ? 13.893 11.368 10.907 1.00 91.00 93 LYS A N 1
ATOM 760 C CA . LYS A 1 93 ? 14.791 10.207 10.990 1.00 91.00 93 LYS A CA 1
ATOM 761 C C . LYS A 1 93 ? 14.777 9.682 12.422 1.00 91.00 93 LYS A C 1
ATOM 763 O O . LYS A 1 93 ? 14.774 10.494 13.348 1.00 91.00 93 LYS A O 1
ATOM 768 N N . LEU A 1 94 ? 14.841 8.362 12.595 1.00 91.31 94 LEU A N 1
ATOM 769 C CA . LEU A 1 94 ? 14.818 7.725 13.915 1.00 91.31 94 LEU A CA 1
ATOM 770 C C . LEU A 1 94 ? 15.860 8.351 14.858 1.00 91.31 94 LEU A C 1
ATOM 772 O O . LEU A 1 94 ? 15.502 8.882 15.904 1.00 91.31 94 LEU A O 1
ATOM 776 N N . ALA A 1 95 ? 17.108 8.464 14.393 1.00 88.81 95 ALA A N 1
ATOM 777 C CA . ALA A 1 95 ? 18.202 9.118 15.117 1.00 88.81 95 ALA A CA 1
ATOM 778 C C . ALA A 1 95 ? 17.913 10.564 15.574 1.00 88.81 95 ALA A C 1
ATOM 780 O O . ALA A 1 95 ? 18.407 11.006 16.611 1.00 88.81 95 ALA A O 1
ATOM 781 N N . THR A 1 96 ? 17.115 11.329 14.819 1.00 90.62 96 THR A N 1
ATOM 782 C CA . THR A 1 96 ? 16.747 12.700 15.219 1.00 90.62 96 THR A CA 1
ATOM 783 C C . THR A 1 96 ? 15.726 12.688 16.352 1.00 90.62 96 THR A C 1
ATOM 785 O O . THR A 1 96 ? 15.846 13.481 17.285 1.00 90.62 96 THR A O 1
ATOM 788 N N . ILE A 1 97 ? 14.754 11.777 16.299 1.00 93.38 97 ILE A N 1
ATOM 789 C CA . ILE A 1 97 ? 13.725 11.631 17.334 1.00 93.38 97 ILE A CA 1
ATOM 790 C C . ILE A 1 97 ? 14.344 11.086 18.624 1.00 93.38 97 ILE A C 1
ATOM 792 O O . ILE A 1 97 ? 14.106 11.623 19.699 1.00 93.38 97 ILE A O 1
ATOM 796 N N . GLU A 1 98 ? 15.223 10.094 18.528 1.00 92.81 98 GLU A N 1
ATOM 797 C CA . GLU A 1 98 ? 15.986 9.590 19.674 1.00 92.81 98 GLU A CA 1
ATOM 798 C C . GLU A 1 98 ? 16.784 10.691 20.367 1.00 92.81 98 GLU A C 1
ATOM 800 O O . GLU A 1 98 ? 16.704 10.837 21.586 1.00 92.81 98 GLU A O 1
ATOM 805 N N . LYS A 1 99 ? 17.502 11.514 19.590 1.00 91.69 99 LYS A N 1
ATOM 806 C CA . LYS A 1 99 ? 18.248 12.656 20.123 1.00 91.69 99 LYS A CA 1
ATOM 807 C C . LYS A 1 99 ? 17.324 13.661 20.808 1.00 91.69 99 LYS A C 1
ATOM 809 O O . LYS A 1 99 ? 17.686 14.178 21.861 1.00 91.69 99 LYS A O 1
ATOM 814 N N . HIS A 1 100 ? 16.149 13.929 20.232 1.00 92.94 100 HIS A N 1
ATOM 815 C CA . HIS A 1 100 ? 15.140 14.802 20.837 1.00 92.94 100 HIS A CA 1
ATOM 816 C C . HIS A 1 100 ? 14.695 14.290 22.216 1.00 92.94 100 HIS A C 1
ATOM 818 O O . HIS A 1 100 ? 14.551 15.083 23.141 1.00 92.94 100 HIS A O 1
ATOM 824 N N . TYR A 1 101 ? 14.577 12.971 22.376 1.00 94.62 101 TYR A N 1
ATOM 825 C CA . TYR A 1 101 ? 14.211 12.311 23.632 1.00 94.62 101 TYR A CA 1
ATOM 826 C C . TYR A 1 101 ? 15.394 11.913 24.526 1.00 94.62 101 TYR A C 1
ATOM 828 O O . TYR A 1 101 ? 15.208 11.230 25.531 1.00 94.62 101 TYR A O 1
ATOM 836 N N . GLY A 1 102 ? 16.620 12.322 24.187 1.00 92.69 102 GLY A N 1
ATOM 837 C CA . GLY A 1 102 ? 17.813 12.006 24.975 1.00 92.69 102 GLY A CA 1
ATOM 838 C C . GLY A 1 102 ? 18.192 10.519 24.994 1.00 92.69 102 GLY A C 1
ATOM 839 O O . GLY A 1 102 ? 18.958 10.098 25.864 1.00 92.69 102 GLY A O 1
ATOM 840 N N . LEU A 1 103 ? 17.690 9.716 24.049 1.00 91.12 103 LEU A N 1
ATOM 841 C CA . LEU A 1 103 ? 18.097 8.323 23.891 1.00 91.12 103 LEU A CA 1
ATOM 842 C C . LEU A 1 103 ? 19.492 8.275 23.264 1.00 91.12 103 LEU A C 1
ATOM 844 O O . LEU A 1 103 ? 19.722 8.753 22.154 1.00 91.12 103 LEU A O 1
ATOM 848 N N . LYS A 1 104 ? 20.446 7.717 24.010 1.00 83.88 104 LYS A N 1
ATOM 849 C CA . LYS A 1 104 ? 21.833 7.595 23.564 1.00 83.88 104 LYS A CA 1
ATOM 850 C C . LYS A 1 104 ? 21.975 6.393 22.634 1.00 83.88 104 LYS A C 1
ATOM 852 O O . LYS A 1 104 ? 21.642 5.278 23.028 1.00 83.88 104 LYS A O 1
ATOM 857 N N . ARG A 1 105 ? 22.546 6.618 21.451 1.00 81.88 105 ARG A N 1
ATOM 858 C CA . ARG A 1 105 ? 23.195 5.564 20.664 1.00 81.88 105 ARG A CA 1
ATOM 859 C C . ARG A 1 105 ? 24.606 5.364 21.192 1.00 81.88 105 ARG A C 1
ATOM 861 O O . ARG A 1 105 ? 25.256 6.340 21.572 1.00 81.88 105 ARG A O 1
ATOM 868 N N . ASN A 1 106 ? 25.121 4.138 21.165 1.00 74.19 106 ASN A N 1
ATOM 869 C CA . ASN A 1 106 ? 26.540 3.953 21.483 1.00 74.19 106 ASN A CA 1
ATOM 870 C C . ASN A 1 106 ? 27.428 4.564 20.393 1.00 74.19 106 ASN A C 1
ATOM 872 O O . ASN A 1 106 ? 28.584 4.900 20.646 1.00 74.19 106 ASN A O 1
ATOM 876 N N . ARG A 1 107 ? 26.885 4.754 19.183 1.00 65.19 107 ARG A N 1
ATOM 877 C CA . ARG A 1 107 ? 27.540 5.483 18.097 1.00 65.19 107 ARG A CA 1
ATOM 878 C C . ARG A 1 107 ? 26.566 6.466 17.455 1.00 65.19 107 ARG A C 1
ATOM 880 O O . ARG A 1 107 ? 25.675 6.074 16.711 1.00 65.19 107 ARG A O 1
ATOM 887 N N . ASN A 1 108 ? 26.782 7.759 17.698 1.00 53.97 108 ASN A N 1
ATOM 888 C CA . ASN A 1 108 ? 25.985 8.845 17.108 1.00 53.97 108 ASN A CA 1
ATOM 889 C C . ASN A 1 108 ? 26.089 8.921 15.569 1.00 53.97 108 ASN A C 1
ATOM 891 O O . ASN A 1 108 ? 25.271 9.580 14.935 1.00 53.97 108 ASN A O 1
ATOM 895 N N . GLU A 1 109 ? 27.094 8.269 14.973 1.00 53.34 109 GLU A N 1
ATOM 896 C CA . GLU A 1 109 ? 27.486 8.457 13.571 1.00 53.34 109 GLU A CA 1
ATOM 897 C C . GLU A 1 109 ? 27.817 7.140 12.852 1.00 53.34 109 GLU A C 1
ATOM 899 O O . GLU A 1 109 ? 28.692 7.110 11.984 1.00 53.34 109 GLU A O 1
ATOM 904 N N . TYR A 1 110 ? 27.141 6.026 13.160 1.00 53.72 110 TYR A N 1
ATOM 905 C CA . TYR A 1 110 ? 27.206 4.873 12.250 1.00 53.72 110 TYR A CA 1
ATOM 906 C C . TYR A 1 110 ? 26.333 5.143 11.002 1.00 53.72 110 TYR A C 1
ATOM 908 O O . TYR A 1 110 ? 25.210 4.687 10.871 1.00 53.72 110 TYR A O 1
ATOM 916 N N . LYS A 1 111 ? 26.914 6.016 10.161 1.00 57.34 111 LYS A N 1
ATOM 917 C CA . LYS A 1 111 ? 26.747 6.396 8.748 1.00 57.34 111 LYS A CA 1
ATOM 918 C C . LYS A 1 111 ? 25.360 6.781 8.201 1.00 57.34 111 LY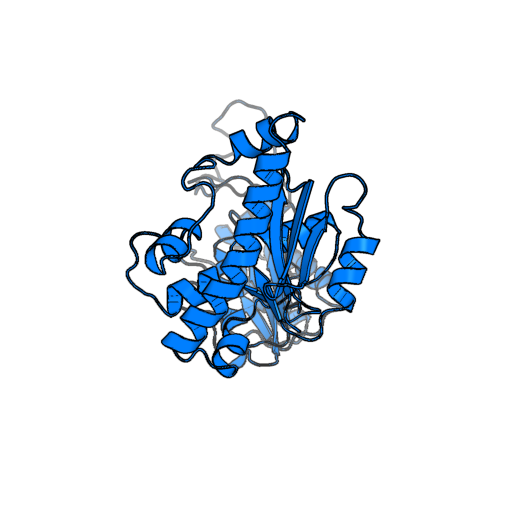S A C 1
ATOM 920 O O . LYS A 1 111 ? 24.435 6.001 8.063 1.00 57.34 111 LYS A O 1
ATOM 925 N N . THR A 1 112 ? 25.324 7.998 7.659 1.00 51.28 112 THR A N 1
ATOM 926 C CA . THR A 1 112 ? 24.273 8.639 6.845 1.00 51.28 112 THR A CA 1
ATOM 927 C C . THR A 1 112 ? 24.013 8.002 5.469 1.00 51.28 112 THR A C 1
ATOM 929 O O . THR A 1 112 ? 23.209 8.544 4.708 1.00 51.28 112 THR A O 1
ATOM 932 N N . ASN A 1 113 ? 24.685 6.900 5.111 1.00 58.25 113 ASN A N 1
ATOM 933 C CA . ASN A 1 113 ? 24.693 6.363 3.751 1.00 58.25 113 ASN A CA 1
ATOM 934 C C . ASN A 1 113 ? 24.508 4.832 3.709 1.00 58.25 113 ASN A C 1
ATOM 936 O O . ASN A 1 113 ? 25.427 4.082 4.038 1.00 58.25 113 ASN A O 1
ATOM 940 N N . ILE A 1 114 ? 23.362 4.384 3.195 1.00 59.53 114 ILE A N 1
ATOM 941 C CA . ILE A 1 114 ? 22.986 2.971 3.013 1.00 59.53 114 ILE A CA 1
ATOM 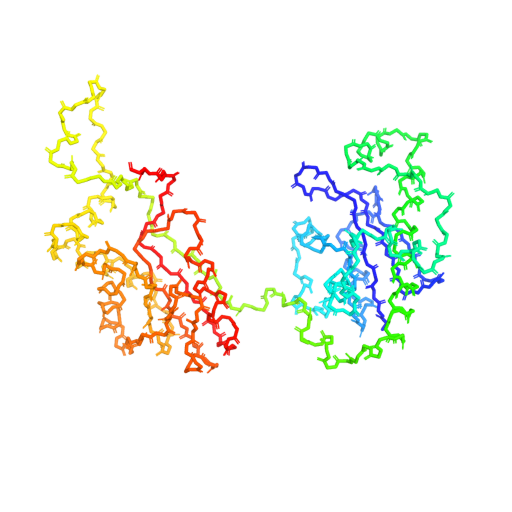942 C C . ILE A 1 114 ? 24.012 2.160 2.194 1.00 59.53 114 ILE A C 1
ATOM 944 O O . ILE A 1 114 ? 24.246 0.986 2.470 1.00 59.53 114 ILE A O 1
ATOM 948 N N . PHE A 1 115 ? 24.725 2.793 1.247 1.00 59.69 115 PHE A N 1
ATOM 949 C CA . PHE A 1 115 ? 25.766 2.139 0.439 1.00 59.69 115 PHE A CA 1
ATOM 950 C C . PHE A 1 115 ? 26.947 1.637 1.281 1.00 59.69 115 PHE A C 1
ATOM 952 O O . PHE A 1 115 ? 27.671 0.733 0.867 1.00 59.69 115 PHE A O 1
ATOM 959 N N . SER A 1 116 ? 27.152 2.222 2.461 1.00 71.75 116 SER A N 1
ATOM 960 C CA . SER A 1 116 ? 28.241 1.846 3.359 1.00 71.75 116 SER A CA 1
ATOM 961 C C . SER A 1 116 ? 27.900 0.657 4.260 1.00 71.75 116 SER A C 1
ATOM 963 O O . SER A 1 116 ? 28.801 -0.121 4.564 1.00 71.75 116 SER A O 1
ATOM 965 N N . ILE A 1 117 ? 26.619 0.454 4.595 1.00 76.88 117 ILE A N 1
ATOM 966 C CA . ILE A 1 117 ? 26.147 -0.704 5.376 1.00 76.88 117 ILE A CA 1
ATOM 967 C C . ILE A 1 117 ? 26.424 -1.991 4.596 1.00 76.88 117 ILE A C 1
ATOM 969 O O . ILE A 1 117 ? 26.978 -2.946 5.131 1.00 76.88 117 ILE A O 1
ATOM 973 N N . PHE A 1 118 ? 26.153 -1.975 3.290 1.00 78.12 118 PHE A N 1
ATOM 974 C CA . PHE A 1 118 ? 26.469 -3.078 2.384 1.00 78.12 118 PHE A CA 1
ATOM 975 C C . PHE A 1 118 ? 27.952 -3.477 2.395 1.00 78.12 118 PHE A C 1
ATOM 977 O O . PHE A 1 118 ? 28.299 -4.659 2.453 1.00 78.12 118 PHE A O 1
ATOM 984 N N . GLN A 1 119 ? 28.839 -2.485 2.296 1.00 81.12 119 GLN A N 1
ATOM 985 C CA . GLN A 1 119 ? 30.280 -2.728 2.263 1.00 81.12 119 GLN A CA 1
ATOM 986 C C . GLN A 1 119 ? 30.784 -3.256 3.603 1.00 81.12 119 GLN A C 1
ATOM 988 O O . GLN A 1 119 ? 31.650 -4.132 3.627 1.00 81.12 119 GLN A O 1
ATOM 993 N N . ASP A 1 120 ? 30.228 -2.738 4.697 1.00 83.94 120 ASP A N 1
ATOM 994 C CA . ASP A 1 120 ? 30.590 -3.145 6.044 1.00 83.94 120 ASP A CA 1
ATOM 995 C C . ASP A 1 120 ? 30.054 -4.560 6.355 1.00 83.94 120 ASP A C 1
ATOM 997 O O . ASP A 1 120 ? 30.780 -5.367 6.929 1.00 83.94 120 ASP A O 1
ATOM 1001 N N . TRP A 1 121 ? 28.866 -4.939 5.867 1.00 86.56 121 TRP A N 1
ATOM 1002 C CA . TRP A 1 121 ? 28.326 -6.299 6.022 1.00 86.56 121 TRP A CA 1
ATOM 1003 C C . TRP A 1 121 ? 29.252 -7.383 5.452 1.00 86.56 121 TRP A C 1
ATOM 1005 O O . TRP A 1 121 ? 29.439 -8.442 6.051 1.00 86.56 121 TRP A O 1
ATOM 1015 N N . ARG A 1 122 ? 29.887 -7.103 4.306 1.00 85.50 122 ARG A N 1
ATOM 1016 C CA . ARG A 1 122 ? 30.821 -8.027 3.636 1.00 85.50 122 ARG A CA 1
ATOM 1017 C C . ARG A 1 122 ? 32.184 -8.137 4.320 1.00 85.50 122 ARG A C 1
ATOM 1019 O O . ARG A 1 122 ? 32.991 -8.977 3.927 1.00 85.50 122 ARG A O 1
ATOM 1026 N N . ARG A 1 123 ? 32.478 -7.280 5.299 1.00 85.44 123 ARG A N 1
ATOM 1027 C CA . ARG A 1 123 ? 33.768 -7.224 5.992 1.00 85.44 123 ARG A CA 1
ATOM 1028 C C . ARG A 1 123 ? 33.599 -7.763 7.414 1.00 85.44 123 ARG A C 1
ATOM 1030 O O . ARG A 1 123 ? 33.048 -7.059 8.262 1.00 85.44 123 ARG A O 1
ATOM 1037 N N . PRO A 1 124 ? 34.127 -8.961 7.728 1.00 83.31 124 PRO A N 1
ATOM 1038 C CA . PRO A 1 124 ? 33.952 -9.576 9.045 1.00 83.31 124 PRO A CA 1
ATOM 1039 C C . PRO A 1 124 ? 34.363 -8.671 10.214 1.00 83.31 124 PRO A C 1
ATOM 1041 O O . PRO A 1 124 ? 33.748 -8.723 11.273 1.00 83.31 124 PRO A O 1
ATOM 1044 N N . GLN A 1 125 ? 35.359 -7.795 10.015 1.00 82.06 125 GLN A N 1
ATOM 1045 C CA . GLN A 1 125 ? 35.866 -6.913 11.072 1.00 82.06 125 GLN A CA 1
ATOM 1046 C C . GLN A 1 125 ? 34.890 -5.795 11.472 1.00 82.06 125 GLN A C 1
ATOM 1048 O O . GLN A 1 125 ? 35.023 -5.242 12.560 1.00 82.06 125 GLN A O 1
ATOM 1053 N N . VAL A 1 126 ? 33.942 -5.430 10.601 1.00 85.62 126 VAL A N 1
ATOM 1054 C CA . VAL A 1 126 ? 32.983 -4.333 10.840 1.00 85.62 126 VAL A CA 1
ATOM 1055 C C . VAL A 1 126 ? 31.524 -4.787 10.803 1.00 85.62 126 VAL A C 1
ATOM 1057 O O . VAL A 1 126 ? 30.647 -4.008 11.159 1.00 85.62 126 VAL A O 1
ATOM 1060 N N . LYS A 1 127 ? 31.249 -6.056 10.480 1.00 88.88 127 LYS A N 1
ATOM 1061 C CA . LYS A 1 127 ? 29.907 -6.653 10.550 1.00 88.88 127 LYS A CA 1
ATOM 1062 C C . LYS A 1 127 ? 29.251 -6.494 11.926 1.00 88.88 127 LYS A C 1
ATOM 1064 O O . LYS A 1 127 ? 28.065 -6.192 12.010 1.00 88.88 127 LYS A O 1
ATOM 1069 N N . SER A 1 128 ? 30.031 -6.625 13.001 1.00 88.94 128 SER A N 1
ATOM 1070 C CA . SER A 1 128 ? 29.561 -6.403 14.376 1.00 88.94 128 SER A CA 1
ATOM 1071 C C . SER A 1 128 ? 28.989 -4.999 14.598 1.00 88.94 128 SER A C 1
ATOM 1073 O O . SER A 1 128 ? 28.107 -4.830 15.434 1.00 88.94 128 SER A O 1
ATOM 1075 N N . LEU A 1 129 ? 29.437 -4.003 13.827 1.00 87.94 129 LEU A N 1
ATOM 1076 C CA . LEU A 1 129 ? 28.910 -2.641 13.889 1.00 87.94 129 LEU A CA 1
ATOM 1077 C C . LEU A 1 129 ? 27.522 -2.539 13.258 1.00 87.94 129 LEU A C 1
ATOM 1079 O O . LEU A 1 129 ? 26.669 -1.851 13.807 1.00 87.94 129 LEU A O 1
ATOM 1083 N N . VAL A 1 130 ? 27.288 -3.245 12.148 1.00 90.19 130 VAL A N 1
ATOM 1084 C CA . VAL A 1 130 ? 25.965 -3.327 11.510 1.00 90.19 130 VAL A CA 1
ATOM 1085 C C . VAL A 1 130 ? 24.978 -4.034 12.437 1.00 90.19 130 VAL A C 1
ATOM 1087 O O . VAL A 1 130 ? 23.883 -3.532 12.668 1.00 90.19 130 VAL A O 1
ATOM 1090 N N . LEU A 1 131 ? 25.401 -5.151 13.041 1.00 92.75 131 LEU A N 1
ATOM 1091 C CA . LEU A 1 131 ? 24.593 -5.870 14.029 1.00 92.75 131 LEU A CA 1
ATOM 1092 C C . LEU A 1 131 ? 24.249 -4.970 15.222 1.00 92.75 131 LEU A C 1
ATOM 1094 O O . LEU A 1 131 ? 23.089 -4.872 15.610 1.00 92.75 131 LEU A O 1
ATOM 1098 N N . GLN A 1 132 ? 25.229 -4.255 15.773 1.00 91.69 132 GLN A N 1
ATOM 1099 C CA . GLN A 1 132 ? 24.980 -3.333 16.877 1.00 91.69 132 GLN A CA 1
ATOM 1100 C C . GLN A 1 132 ? 24.020 -2.199 16.483 1.00 91.69 132 GLN A C 1
ATOM 1102 O O . GLN A 1 132 ? 23.134 -1.859 17.262 1.00 91.69 132 GLN A O 1
ATOM 1107 N N . TYR A 1 133 ? 24.189 -1.623 15.292 1.00 91.00 133 TYR A N 1
ATOM 1108 C CA . TYR A 1 133 ? 23.352 -0.536 14.789 1.00 91.00 133 TYR A CA 1
ATOM 1109 C C . TYR A 1 133 ? 21.880 -0.945 14.667 1.00 91.00 133 TYR A C 1
ATOM 1111 O O . TYR A 1 133 ? 21.024 -0.319 15.285 1.00 91.00 133 TYR A O 1
ATOM 1119 N N . ASN A 1 134 ? 21.605 -2.031 13.944 1.00 93.56 134 ASN A N 1
ATOM 1120 C CA . ASN A 1 134 ? 20.247 -2.535 13.746 1.00 93.56 134 ASN A CA 1
ATOM 1121 C C . ASN A 1 134 ? 19.595 -2.956 15.078 1.00 93.56 134 ASN A C 1
ATOM 1123 O O . ASN A 1 134 ? 18.420 -2.687 15.313 1.00 93.56 134 ASN A O 1
ATOM 1127 N N . MET A 1 135 ? 20.365 -3.538 16.006 1.00 94.69 135 MET A N 1
ATOM 1128 C CA . MET A 1 135 ? 19.857 -3.850 17.345 1.00 94.69 135 MET A CA 1
ATOM 1129 C C . MET A 1 135 ? 19.475 -2.587 18.134 1.00 94.69 135 MET A C 1
ATOM 1131 O O . MET A 1 135 ? 18.438 -2.550 18.800 1.00 94.69 135 MET A O 1
ATOM 1135 N N . GLU A 1 136 ? 20.308 -1.543 18.078 1.00 93.38 136 GLU A N 1
ATOM 1136 C CA . GLU A 1 136 ? 20.019 -0.260 18.726 1.00 93.38 136 GLU A CA 1
ATOM 1137 C C . GLU A 1 136 ? 18.754 0.389 18.156 1.00 93.38 136 GLU A C 1
ATOM 1139 O O . GLU A 1 136 ? 17.955 0.901 18.941 1.00 93.38 136 GLU A O 1
ATOM 1144 N N . ASP A 1 137 ? 18.536 0.318 16.839 1.00 93.25 137 ASP A N 1
ATOM 1145 C CA . ASP A 1 137 ? 17.343 0.865 16.184 1.00 93.25 137 ASP A CA 1
ATOM 1146 C C . ASP A 1 137 ? 16.062 0.216 16.723 1.00 93.25 137 ASP A C 1
ATOM 1148 O O . ASP A 1 137 ? 15.159 0.919 17.185 1.00 93.25 137 ASP A O 1
ATOM 1152 N N . VAL A 1 138 ? 16.002 -1.116 16.787 1.00 95.25 138 VAL A N 1
ATOM 1153 C CA . VAL A 1 138 ? 14.804 -1.814 17.282 1.00 95.25 138 VAL A CA 1
ATOM 1154 C C . VAL A 1 138 ? 14.564 -1.560 18.774 1.00 95.25 138 VAL A C 1
ATOM 1156 O O . VAL A 1 138 ? 13.437 -1.279 19.192 1.00 95.25 138 VAL A O 1
ATOM 1159 N N . LEU A 1 139 ? 15.614 -1.594 19.599 1.00 96.56 139 LEU A N 1
ATOM 1160 C CA . LEU A 1 139 ? 15.488 -1.331 21.037 1.00 96.56 139 LEU A CA 1
ATOM 1161 C C . LEU A 1 139 ? 15.092 0.118 21.333 1.00 96.56 139 LEU A C 1
ATOM 1163 O O . LEU A 1 139 ? 14.343 0.390 22.276 1.00 96.56 139 LEU A O 1
ATOM 1167 N N . ASN A 1 140 ? 15.581 1.072 20.547 1.00 95.56 140 ASN A N 1
ATOM 1168 C CA . ASN A 1 140 ? 15.188 2.464 20.698 1.00 95.56 140 ASN A CA 1
ATOM 1169 C C . ASN A 1 140 ? 13.770 2.714 20.186 1.00 95.56 140 ASN A C 1
ATOM 1171 O O . ASN A 1 140 ? 13.066 3.520 20.796 1.00 95.56 140 ASN A O 1
ATOM 1175 N N . LEU A 1 141 ? 13.304 1.994 19.162 1.00 95.94 141 LEU A N 1
ATOM 1176 C CA . LEU A 1 141 ? 11.903 2.042 18.737 1.00 95.94 141 LEU A CA 1
ATOM 1177 C C . LEU A 1 141 ? 10.947 1.632 19.859 1.00 95.94 141 LEU A C 1
ATOM 1179 O O . LEU A 1 141 ? 9.958 2.331 20.088 1.00 95.94 141 LEU A O 1
ATOM 1183 N N . VAL A 1 142 ? 11.272 0.575 20.611 1.00 97.25 142 VAL A N 1
ATOM 1184 C CA . VAL A 1 142 ? 10.494 0.148 21.790 1.00 97.25 142 VAL A CA 1
ATOM 1185 C C . VAL A 1 142 ? 10.382 1.296 22.801 1.00 97.25 142 VAL A C 1
ATOM 1187 O O . VAL A 1 142 ? 9.288 1.640 23.257 1.00 97.25 142 VAL A O 1
ATOM 1190 N N . LYS A 1 143 ? 11.512 1.935 23.135 1.00 96.94 143 LYS A N 1
ATOM 1191 C CA . LYS A 1 143 ? 11.560 3.050 24.098 1.00 96.94 143 LYS A CA 1
ATOM 1192 C C . LYS A 1 143 ? 10.786 4.267 23.599 1.00 96.94 143 LYS A C 1
ATOM 1194 O O . LYS A 1 143 ? 9.998 4.834 24.351 1.00 96.94 143 LYS A O 1
ATOM 1199 N N . LEU A 1 144 ? 10.989 4.655 22.341 1.00 96.88 144 LEU A N 1
ATOM 1200 C CA . LEU A 1 144 ? 10.311 5.797 21.735 1.00 96.88 144 LEU A CA 1
ATOM 1201 C C . LEU A 1 144 ? 8.805 5.593 21.670 1.00 96.88 144 LEU A C 1
ATOM 1203 O O . LEU A 1 144 ? 8.071 6.517 22.009 1.00 96.88 144 LEU A O 1
ATOM 1207 N N . LYS A 1 145 ? 8.339 4.392 21.300 1.00 96.50 145 LYS A N 1
ATOM 1208 C CA . LYS A 1 145 ? 6.910 4.061 21.317 1.00 96.50 145 LYS A CA 1
ATOM 1209 C C . LYS A 1 145 ? 6.324 4.322 22.697 1.00 96.50 145 LYS A C 1
ATOM 1211 O O . LYS A 1 145 ? 5.329 5.027 22.791 1.00 96.50 145 LYS A O 1
ATOM 1216 N N . HIS A 1 146 ? 6.956 3.832 23.765 1.00 96.00 146 HIS A N 1
ATOM 1217 C CA . HIS A 1 146 ? 6.468 4.074 25.126 1.00 96.00 146 HIS A CA 1
ATOM 1218 C C . HIS A 1 146 ? 6.458 5.558 25.506 1.00 96.00 146 HIS A C 1
ATOM 1220 O O . HIS A 1 146 ? 5.441 6.040 25.997 1.00 96.00 146 HIS A O 1
ATOM 1226 N N . ILE A 1 147 ? 7.548 6.288 25.252 1.00 96.81 147 ILE A N 1
ATOM 1227 C CA . ILE A 1 147 ? 7.654 7.711 25.612 1.00 96.81 147 ILE A CA 1
ATOM 1228 C C . ILE A 1 147 ? 6.609 8.544 24.861 1.00 96.81 147 ILE A C 1
ATOM 1230 O O . ILE A 1 147 ? 5.864 9.303 25.477 1.00 96.81 147 ILE A O 1
ATOM 1234 N N . ILE A 1 148 ? 6.533 8.388 23.538 1.00 95.50 148 ILE A N 1
ATOM 1235 C CA . ILE A 1 148 ? 5.657 9.187 22.675 1.00 95.50 148 ILE A CA 1
ATOM 1236 C C . ILE A 1 148 ? 4.194 8.819 22.918 1.00 95.50 148 ILE A C 1
ATOM 1238 O O . ILE A 1 148 ? 3.351 9.708 22.992 1.00 95.50 148 ILE A O 1
ATOM 1242 N N . PHE A 1 149 ? 3.870 7.532 23.074 1.00 96.69 149 PHE A N 1
ATOM 1243 C CA . PHE A 1 149 ? 2.479 7.127 23.291 1.00 96.69 149 PHE A CA 1
ATOM 1244 C C . PHE A 1 149 ? 1.962 7.645 24.626 1.00 96.69 149 PHE A C 1
ATOM 1246 O O . PHE A 1 149 ? 0.833 8.119 24.684 1.00 96.69 149 PHE A O 1
ATOM 1253 N N . TRP A 1 150 ? 2.802 7.616 25.662 1.00 95.88 150 TRP A N 1
ATOM 1254 C CA . TRP A 1 150 ? 2.467 8.182 26.961 1.00 95.88 150 TRP A CA 1
ATOM 1255 C C . TRP A 1 150 ? 2.348 9.712 26.913 1.00 95.88 150 TRP A C 1
ATOM 1257 O O . TRP A 1 150 ? 1.392 10.270 27.436 1.00 95.88 150 TRP A O 1
ATOM 1267 N N . GLN A 1 151 ? 3.283 10.403 26.253 1.00 95.81 151 GLN A N 1
ATOM 1268 C CA . GLN A 1 151 ? 3.291 11.867 26.190 1.00 95.81 151 GLN A CA 1
ATOM 1269 C C . GLN A 1 151 ? 2.113 12.449 25.392 1.00 95.81 151 GLN A C 1
ATOM 1271 O O . GLN A 1 151 ? 1.607 13.512 25.746 1.00 95.81 151 GLN A O 1
ATOM 1276 N N . PHE A 1 152 ? 1.714 11.796 24.297 1.00 93.88 152 PHE A N 1
ATOM 1277 C CA . PHE A 1 152 ? 0.687 12.295 23.372 1.00 93.88 152 PHE A CA 1
ATOM 1278 C C . PHE A 1 152 ? -0.640 11.537 23.459 1.00 93.88 152 PHE A C 1
ATOM 1280 O O . PHE A 1 152 ? -1.465 11.676 22.552 1.00 93.88 152 PHE A O 1
ATOM 1287 N N . ASP A 1 153 ? -0.808 10.728 24.508 1.00 91.31 153 ASP A N 1
ATOM 1288 C CA . ASP A 1 153 ? -2.004 9.929 24.783 1.00 91.31 153 ASP A CA 1
ATOM 1289 C C . ASP A 1 153 ? -2.500 9.182 23.532 1.00 91.31 153 ASP A C 1
ATOM 1291 O O . ASP A 1 153 ? -3.588 9.394 22.993 1.00 91.31 153 ASP A O 1
ATOM 1295 N N . VAL A 1 154 ? -1.603 8.381 22.949 1.00 90.31 154 VAL A N 1
ATOM 1296 C CA . VAL A 1 154 ? -1.892 7.659 21.707 1.00 90.31 154 VAL A CA 1
ATOM 1297 C C . VAL A 1 154 ? -2.805 6.477 22.016 1.00 90.31 154 VAL A C 1
ATOM 1299 O O . VAL A 1 154 ? -2.350 5.413 22.428 1.00 90.31 154 VAL A O 1
ATOM 1302 N N . GLU A 1 155 ? -4.098 6.680 21.784 1.00 86.56 155 GLU A N 1
ATOM 1303 C CA . GLU A 1 155 ? -5.133 5.682 22.037 1.00 86.56 155 GLU A CA 1
ATOM 1304 C C . GLU A 1 155 ? -5.182 4.548 21.003 1.00 86.56 155 GLU A C 1
ATOM 1306 O O . GLU A 1 155 ? -4.857 4.703 19.822 1.00 86.56 155 GLU A O 1
ATOM 1311 N N . GLU A 1 156 ? -5.744 3.424 21.438 1.00 85.81 156 GLU A N 1
ATOM 1312 C CA . GLU A 1 156 ? -6.020 2.242 20.623 1.00 85.81 156 GLU A CA 1
ATOM 1313 C C . GLU A 1 156 ? -6.840 2.551 19.362 1.00 85.81 156 GLU A C 1
ATOM 1315 O O . GLU A 1 156 ? -6.500 2.116 18.261 1.00 85.81 156 GLU A O 1
ATOM 1320 N N . ASN A 1 157 ? -7.886 3.371 19.499 1.00 77.06 157 ASN A N 1
ATOM 1321 C CA . ASN A 1 157 ? -8.759 3.755 18.388 1.00 77.06 157 ASN A CA 1
ATOM 1322 C C . ASN A 1 157 ? -7.986 4.457 17.269 1.00 77.06 157 ASN A C 1
ATOM 1324 O O . ASN A 1 157 ? -8.277 4.269 16.088 1.00 77.06 157 ASN A O 1
ATOM 1328 N N . TYR A 1 158 ? -6.985 5.257 17.635 1.00 84.62 158 TYR A N 1
ATOM 1329 C CA . TYR A 1 158 ? -6.110 5.898 16.667 1.00 84.62 158 TYR A CA 1
ATOM 1330 C C . TYR A 1 158 ? -5.215 4.866 15.966 1.00 84.62 158 TYR A C 1
ATOM 1332 O O . TYR A 1 158 ? -5.074 4.920 14.744 1.00 84.62 158 TYR A O 1
ATOM 1340 N N . LEU A 1 159 ? -4.663 3.893 16.700 1.00 86.94 159 LEU A N 1
ATOM 1341 C CA . LEU A 1 159 ? -3.830 2.826 16.129 1.00 86.94 159 LEU A CA 1
ATOM 1342 C C . LEU A 1 159 ? -4.588 1.979 15.105 1.00 86.94 159 LEU A C 1
ATOM 1344 O O . LEU A 1 159 ? -4.024 1.655 14.062 1.00 86.94 159 LEU A O 1
ATOM 1348 N N . VAL A 1 160 ? -5.873 1.705 15.339 1.00 76.12 160 VAL A N 1
ATOM 1349 C CA . VAL A 1 160 ? -6.745 1.026 14.365 1.00 76.12 160 VAL A CA 1
ATOM 1350 C C . VAL A 1 160 ? -6.872 1.832 13.065 1.00 76.12 160 VAL A C 1
ATOM 1352 O O . VAL A 1 160 ? -6.839 1.255 11.981 1.00 76.12 160 VAL A O 1
ATOM 1355 N N . GLN A 1 161 ? -6.956 3.164 13.145 1.00 70.19 161 GLN A N 1
ATOM 1356 C CA . GLN A 1 161 ? -7.075 4.038 11.968 1.00 70.19 161 GLN A CA 1
ATOM 1357 C C . GLN A 1 161 ? -5.773 4.152 11.167 1.00 70.19 161 GLN A C 1
ATOM 1359 O O . GLN A 1 161 ? -5.801 4.330 9.947 1.00 70.19 161 GLN A O 1
ATOM 1364 N N . VAL A 1 162 ? -4.621 4.094 11.840 1.00 79.25 162 VAL A N 1
ATOM 1365 C CA . VAL A 1 162 ? -3.306 4.210 11.188 1.00 79.25 162 VAL A CA 1
ATOM 1366 C C . VAL A 1 162 ? -2.643 2.870 10.897 1.00 79.25 162 VAL A C 1
ATOM 1368 O O . VAL A 1 162 ? -1.574 2.870 10.275 1.00 79.25 162 VAL A O 1
ATOM 1371 N N . ARG A 1 163 ? -3.274 1.758 11.298 1.00 83.50 163 ARG A N 1
ATOM 1372 C CA . ARG A 1 163 ? -2.885 0.399 10.923 1.00 83.50 163 ARG A CA 1
ATOM 1373 C C . ARG A 1 163 ? -2.657 0.353 9.416 1.00 83.50 163 ARG A C 1
ATOM 1375 O O . ARG A 1 163 ? -3.475 0.830 8.626 1.00 83.50 163 ARG A O 1
ATOM 1382 N N . LEU A 1 164 ? -1.534 -0.229 9.007 1.00 76.44 164 LEU A N 1
ATOM 1383 C CA . LEU A 1 164 ? -1.362 -0.581 7.612 1.00 76.44 164 LEU A CA 1
ATOM 1384 C C . LEU A 1 164 ? -2.385 -1.655 7.279 1.00 76.44 164 LEU A C 1
ATOM 1386 O O . LEU A 1 164 ? -2.324 -2.764 7.809 1.00 76.44 164 LEU A O 1
ATOM 1390 N N . ALA A 1 165 ? -3.310 -1.318 6.388 1.00 61.50 165 ALA A N 1
ATOM 1391 C CA . ALA A 1 165 ? -4.099 -2.330 5.723 1.00 61.50 165 ALA A CA 1
ATOM 1392 C C . ALA A 1 165 ? -3.127 -3.307 5.053 1.00 61.50 165 ALA A C 1
ATOM 1394 O O . ALA A 1 165 ? -2.226 -2.896 4.308 1.00 61.50 165 ALA A O 1
ATOM 1395 N N . GLY A 1 166 ? -3.289 -4.589 5.358 1.00 47.72 166 GLY A N 1
ATOM 1396 C CA . GLY A 1 166 ? -2.677 -5.627 4.556 1.00 47.72 166 GLY A CA 1
ATOM 1397 C C . GLY A 1 166 ? -3.192 -5.659 3.149 1.00 47.72 166 GLY A C 1
ATOM 1398 O O . GLY A 1 166 ? -4.060 -4.879 2.753 1.00 47.72 166 GLY A O 1
ATOM 1399 N N . SER A 1 167 ? -2.739 -6.665 2.427 1.00 41.12 167 SER A N 1
ATOM 1400 C CA . SER A 1 167 ? -3.481 -7.256 1.316 1.00 41.12 167 SER A CA 1
ATOM 1401 C C . SER A 1 167 ? -4.857 -7.820 1.739 1.00 41.12 167 SER A C 1
ATOM 1403 O O . SER A 1 167 ? -5.361 -8.753 1.123 1.00 41.12 167 SER A O 1
ATOM 1405 N N . LEU A 1 168 ? -5.531 -7.220 2.733 1.00 39.88 168 LEU A N 1
ATOM 1406 C CA . LEU A 1 168 ? -6.978 -7.232 2.855 1.00 39.88 168 LEU A CA 1
ATOM 1407 C C . LEU A 1 168 ? -7.500 -6.486 1.632 1.00 39.88 168 LEU A C 1
ATOM 1409 O O . LEU A 1 168 ? -7.625 -5.261 1.568 1.00 39.88 168 LEU A O 1
ATOM 1413 N N . GLN A 1 169 ? -7.662 -7.305 0.607 1.00 40.22 169 GLN A N 1
ATOM 1414 C CA . GLN A 1 169 ? -8.068 -6.993 -0.730 1.00 40.22 169 GLN A CA 1
ATOM 1415 C C . GLN A 1 169 ? -9.338 -6.126 -0.718 1.00 40.22 169 GLN A C 1
ATOM 1417 O O . GLN A 1 169 ? -10.459 -6.605 -0.839 1.00 40.22 169 GLN A O 1
ATOM 1422 N N . VAL A 1 170 ? -9.150 -4.819 -0.882 1.00 41.28 170 VAL A N 1
ATOM 1423 C CA . VAL A 1 170 ? -9.616 -4.302 -2.166 1.00 41.28 170 VAL A CA 1
ATOM 1424 C C . VAL A 1 170 ? -8.974 -5.231 -3.197 1.00 41.28 170 VAL A C 1
ATOM 1426 O O . VAL A 1 170 ? -7.753 -5.174 -3.333 1.00 41.28 170 VAL A O 1
ATOM 1429 N N . ILE A 1 171 ? -9.728 -6.161 -3.800 1.00 41.59 171 ILE A N 1
ATOM 1430 C CA . ILE A 1 171 ? -9.214 -7.015 -4.884 1.00 41.59 171 ILE A CA 1
ATOM 1431 C C . ILE A 1 171 ? -8.816 -6.060 -6.002 1.00 41.59 171 ILE A C 1
ATOM 1433 O O . ILE A 1 171 ? -9.618 -5.729 -6.865 1.00 41.59 171 ILE A O 1
ATOM 1437 N N . ARG A 1 172 ? -7.592 -5.535 -5.924 1.00 47.41 172 ARG A N 1
ATOM 1438 C CA . ARG A 1 172 ? -7.000 -4.628 -6.893 1.00 47.41 172 ARG A CA 1
ATOM 1439 C C . ARG A 1 172 ? -6.460 -5.494 -8.021 1.00 47.41 172 ARG A C 1
ATOM 1441 O O . ARG A 1 172 ? -5.262 -5.487 -8.307 1.00 47.41 172 ARG A O 1
ATOM 1448 N N . ASP A 1 173 ? -7.355 -6.249 -8.643 1.00 42.84 173 ASP A N 1
ATOM 1449 C CA . ASP A 1 173 ? -7.068 -6.883 -9.912 1.00 42.84 173 ASP A CA 1
ATOM 1450 C C . ASP A 1 173 ? -7.000 -5.754 -10.931 1.00 42.84 173 ASP A C 1
ATOM 1452 O O . ASP A 1 173 ? -8.000 -5.126 -11.288 1.00 42.84 173 ASP A O 1
ATOM 1456 N N . HIS A 1 174 ? -5.771 -5.438 -11.324 1.00 50.59 174 HIS A N 1
ATOM 1457 C CA . HIS A 1 174 ? -5.505 -4.536 -12.425 1.00 50.59 174 HIS A CA 1
ATOM 1458 C C . HIS A 1 174 ? -5.282 -5.397 -13.650 1.00 50.59 174 HIS A C 1
ATOM 1460 O O . HIS A 1 174 ? -4.177 -5.889 -13.888 1.00 50.59 174 HIS A O 1
ATOM 1466 N N . VAL A 1 175 ? -6.332 -5.571 -14.436 1.00 55.91 175 VAL A N 1
ATOM 1467 C CA . VAL A 1 175 ? -6.188 -6.179 -15.750 1.00 55.91 175 VAL A CA 1
ATOM 1468 C C . VAL A 1 175 ? -6.023 -5.041 -16.747 1.00 55.91 175 VAL A C 1
ATOM 1470 O O . VAL A 1 175 ? -6.828 -4.111 -16.809 1.00 55.91 175 VAL A O 1
ATOM 1473 N N . TYR A 1 176 ? -4.941 -5.080 -17.516 1.00 54.84 176 TYR A N 1
ATOM 1474 C CA . TYR A 1 176 ? -4.878 -4.355 -18.775 1.00 54.84 176 TYR A CA 1
ATOM 1475 C C . TYR A 1 176 ? -4.906 -5.391 -19.884 1.00 54.84 176 TYR A C 1
ATOM 1477 O O . TYR A 1 176 ? -4.167 -6.372 -19.845 1.00 54.84 176 TYR A O 1
ATOM 1485 N N . LEU A 1 177 ? -5.797 -5.185 -20.845 1.00 58.50 177 LEU A N 1
ATOM 1486 C CA . LEU A 1 177 ? -6.064 -6.188 -21.865 1.00 58.50 177 LEU A CA 1
ATOM 1487 C C . LEU A 1 177 ? -4.876 -6.378 -22.802 1.00 58.50 177 LEU A C 1
ATOM 1489 O O . LEU A 1 177 ? -4.478 -7.507 -23.069 1.00 58.50 177 LEU A O 1
ATOM 1493 N N . LEU A 1 178 ? -4.325 -5.280 -23.325 1.00 60.12 178 LEU A N 1
ATOM 1494 C CA . LEU A 1 178 ? -3.328 -5.340 -24.388 1.00 60.12 178 LEU A CA 1
ATOM 1495 C C . LEU A 1 178 ? -2.317 -4.179 -24.290 1.00 60.12 178 LEU A C 1
ATOM 1497 O O . LEU A 1 178 ? -2.660 -3.080 -23.835 1.00 60.12 178 LEU A O 1
ATOM 1501 N N . PRO A 1 179 ? -1.059 -4.373 -24.728 1.00 58.84 179 PRO A N 1
ATOM 1502 C CA . PRO A 1 179 ? -0.129 -3.265 -24.934 1.00 58.84 179 PRO A CA 1
ATOM 1503 C C . PRO A 1 179 ? -0.702 -2.275 -25.961 1.00 58.84 179 PRO A C 1
ATOM 1505 O O . PRO A 1 179 ? -1.304 -2.674 -26.959 1.00 58.84 179 PRO A O 1
ATOM 1508 N N . CYS A 1 180 ? -0.543 -0.974 -25.706 1.00 60.16 180 CYS A N 1
ATOM 1509 C CA . CYS A 1 180 ? -1.137 0.083 -26.520 1.00 60.16 180 CYS A CA 1
ATOM 1510 C C . CYS A 1 180 ? -0.177 1.268 -26.661 1.00 60.16 180 CYS A C 1
ATOM 1512 O O . CYS A 1 180 ? 0.005 2.039 -25.724 1.00 60.16 180 CYS A O 1
ATOM 1514 N N . ASP A 1 181 ? 0.420 1.441 -27.836 1.00 61.03 181 ASP A N 1
ATOM 1515 C CA . ASP A 1 181 ? 1.276 2.586 -28.143 1.00 61.03 181 ASP A CA 1
ATOM 1516 C C . ASP A 1 181 ? 0.399 3.739 -28.643 1.00 61.03 181 ASP A C 1
ATOM 1518 O O . ASP A 1 181 ? 0.148 3.866 -29.843 1.00 61.03 181 ASP A O 1
ATOM 1522 N N . VAL A 1 182 ? -0.161 4.545 -27.735 1.00 55.69 182 VAL A N 1
ATOM 1523 C CA . VAL A 1 182 ? -1.001 5.693 -28.130 1.00 55.69 182 VAL A CA 1
ATOM 1524 C C . VAL A 1 182 ? -0.174 6.967 -28.163 1.00 55.69 182 VAL A C 1
ATOM 1526 O O . VAL A 1 182 ? 0.180 7.520 -27.119 1.00 55.69 182 VAL A O 1
ATOM 1529 N N . TYR A 1 183 ? 0.065 7.468 -29.374 1.00 49.59 183 TYR A N 1
ATOM 1530 C CA . TYR A 1 183 ? 0.594 8.806 -29.612 1.00 49.59 183 TYR A CA 1
ATOM 1531 C C . TYR A 1 183 ? -0.550 9.831 -29.524 1.00 49.59 183 TYR A C 1
ATOM 1533 O O . TYR A 1 183 ? -1.506 9.771 -30.300 1.00 49.59 183 TYR A O 1
ATOM 1541 N N . ARG A 1 184 ? -0.493 10.771 -28.570 1.00 45.56 184 ARG A N 1
ATOM 1542 C CA . ARG A 1 184 ? -1.351 11.964 -28.608 1.00 45.56 184 ARG A CA 1
ATOM 1543 C C . ARG A 1 184 ? -0.781 12.889 -29.678 1.00 45.56 184 ARG A C 1
ATOM 1545 O O . ARG A 1 184 ? 0.290 13.440 -29.509 1.00 45.56 184 ARG A O 1
ATOM 1552 N N . GLY A 1 185 ? -1.494 13.048 -30.781 1.00 43.69 185 GLY A N 1
ATOM 1553 C CA . GLY A 1 185 ? -1.147 14.023 -31.803 1.00 43.69 185 GLY A CA 1
ATOM 1554 C C . GLY A 1 185 ? -2.213 14.029 -32.881 1.00 43.69 185 GLY A C 1
ATOM 1555 O O . GLY A 1 185 ? -2.493 13.001 -33.485 1.00 43.69 185 GLY A O 1
ATOM 1556 N N . VAL A 1 186 ? -2.803 15.194 -33.137 1.00 39.69 186 VAL A N 1
ATOM 1557 C CA . VAL A 1 186 ? -3.893 15.452 -34.105 1.00 39.69 186 VAL A CA 1
ATOM 1558 C C . VAL A 1 186 ? -3.488 15.148 -35.569 1.00 39.69 186 VAL A C 1
ATOM 1560 O O . VAL A 1 186 ? -4.274 15.301 -36.494 1.00 39.69 186 VAL A O 1
ATOM 1563 N N . ASN A 1 187 ? -2.276 14.636 -35.792 1.00 41.84 187 ASN A N 1
ATOM 1564 C CA . ASN A 1 187 ? -1.719 14.278 -37.092 1.00 41.84 187 ASN A CA 1
ATOM 1565 C C . ASN A 1 187 ? -1.725 12.763 -37.360 1.00 41.84 187 ASN A C 1
ATOM 1567 O O . ASN A 1 187 ? -0.840 12.257 -38.043 1.00 41.84 187 ASN A O 1
ATOM 1571 N N . THR A 1 188 ? -2.726 12.012 -36.897 1.00 46.31 188 THR A N 1
ATOM 1572 C CA . THR A 1 188 ? -2.898 10.605 -37.321 1.00 46.31 188 THR A CA 1
ATOM 1573 C C . THR A 1 188 ? -3.217 10.467 -38.815 1.00 46.31 188 THR A C 1
ATOM 1575 O O . THR A 1 188 ? -2.992 9.404 -39.379 1.00 46.31 188 THR A O 1
ATOM 1578 N N . GLY A 1 189 ? -3.606 11.552 -39.499 1.00 42.91 189 GLY A N 1
ATOM 1579 C CA . GLY A 1 189 ? -3.627 11.615 -40.968 1.00 42.91 189 GLY A CA 1
ATOM 1580 C C . GLY A 1 189 ? -2.246 11.773 -41.632 1.00 42.91 189 GLY A C 1
ATOM 1581 O O . GLY A 1 189 ? -2.142 11.638 -42.845 1.00 42.91 189 GLY A O 1
ATOM 1582 N N . LYS A 1 190 ? -1.179 12.059 -40.867 1.00 40.75 190 LYS A N 1
ATOM 1583 C CA . LYS A 1 190 ? 0.204 12.257 -41.357 1.00 40.75 190 LYS A CA 1
ATOM 1584 C C . LYS A 1 190 ? 1.239 11.324 -40.716 1.00 40.75 190 LYS A C 1
ATOM 1586 O O . LYS A 1 190 ? 2.424 11.432 -41.027 1.00 40.75 190 LYS A O 1
ATOM 1591 N N . TYR A 1 191 ? 0.810 10.368 -39.893 1.00 41.59 191 TYR A N 1
ATOM 1592 C CA . TYR A 1 191 ? 1.685 9.315 -39.363 1.00 41.59 191 TYR A CA 1
ATOM 1593 C C . TYR A 1 191 ? 2.127 8.278 -40.411 1.00 41.59 191 TYR A C 1
ATOM 1595 O O . TYR A 1 191 ? 2.936 7.416 -40.094 1.00 41.59 191 TYR A O 1
ATOM 1603 N N . ALA A 1 192 ? 1.676 8.415 -41.663 1.00 41.22 192 ALA A N 1
ATOM 1604 C CA . ALA A 1 192 ? 2.189 7.669 -42.812 1.00 41.22 192 ALA A CA 1
ATOM 1605 C C . ALA A 1 192 ? 3.252 8.430 -43.641 1.00 41.22 192 ALA A C 1
ATOM 1607 O O . ALA A 1 192 ? 3.752 7.882 -44.612 1.00 41.22 192 ALA A O 1
ATOM 1608 N N . ALA A 1 193 ? 3.603 9.692 -43.330 1.00 35.50 193 ALA A N 1
ATOM 1609 C CA . ALA A 1 193 ? 4.315 10.521 -44.321 1.00 35.50 193 ALA A CA 1
ATOM 1610 C C . ALA A 1 193 ? 5.571 11.290 -43.870 1.00 35.50 193 ALA A C 1
ATOM 1612 O O . ALA A 1 193 ? 6.222 11.867 -44.739 1.00 35.50 193 ALA A O 1
ATOM 1613 N N . HIS A 1 194 ? 5.957 11.346 -42.584 1.00 38.41 194 HIS A N 1
ATOM 1614 C CA . HIS A 1 194 ? 6.998 12.318 -42.181 1.00 38.41 194 HIS A CA 1
ATOM 1615 C C . HIS A 1 194 ? 8.211 11.874 -41.366 1.00 38.41 194 HIS A C 1
ATOM 1617 O O . HIS A 1 194 ? 9.037 12.727 -41.053 1.00 38.41 194 HIS A O 1
ATOM 1623 N N . HIS A 1 195 ? 8.454 10.584 -41.155 1.00 40.56 195 HIS A N 1
ATOM 1624 C CA . HIS A 1 195 ? 9.787 10.142 -40.732 1.00 40.56 195 HIS A CA 1
ATOM 1625 C C . HIS A 1 195 ? 10.153 8.872 -41.487 1.00 40.56 195 HIS A C 1
ATOM 1627 O O . HIS A 1 195 ? 9.555 7.836 -41.241 1.00 40.56 195 HIS A O 1
ATOM 1633 N N . GLY A 1 196 ? 11.107 8.972 -42.421 1.00 39.59 196 GLY A N 1
ATOM 1634 C CA . GLY A 1 196 ? 11.559 7.909 -43.330 1.00 39.59 196 GLY A CA 1
ATOM 1635 C C . GLY A 1 196 ? 12.249 6.717 -42.656 1.00 39.59 196 GLY A C 1
ATOM 1636 O O . GLY A 1 196 ? 13.358 6.348 -43.028 1.00 39.59 196 GLY A O 1
ATOM 1637 N N . LYS A 1 197 ? 11.599 6.115 -41.662 1.00 43.00 197 LYS A N 1
ATOM 1638 C CA . LYS A 1 197 ? 11.881 4.784 -41.133 1.00 43.00 197 LYS A CA 1
ATOM 1639 C C . LYS A 1 197 ? 10.626 3.948 -41.361 1.00 43.00 197 LYS A C 1
ATOM 1641 O O . LYS A 1 197 ? 9.527 4.446 -41.143 1.00 43.00 197 LYS A O 1
ATOM 1646 N N . ALA A 1 198 ? 10.817 2.731 -41.863 1.00 43.72 198 ALA A N 1
ATOM 1647 C CA . ALA A 1 198 ? 9.757 1.829 -42.295 1.00 43.72 198 ALA A CA 1
ATOM 1648 C C . ALA A 1 198 ? 8.574 1.780 -41.308 1.00 43.72 198 ALA A C 1
ATOM 1650 O O . ALA A 1 198 ? 8.762 1.707 -40.095 1.00 43.72 198 ALA A O 1
ATOM 1651 N N . GLU A 1 199 ? 7.376 1.861 -41.880 1.00 47.88 199 GLU A N 1
ATOM 1652 C CA . GLU A 1 199 ? 6.071 1.959 -41.234 1.00 47.88 199 GLU A CA 1
ATOM 1653 C C . GLU A 1 199 ? 5.805 0.788 -40.273 1.00 47.88 199 GLU A C 1
ATOM 1655 O O . GLU A 1 199 ? 5.323 -0.271 -40.673 1.00 47.88 199 GLU A O 1
ATOM 1660 N N . GLU A 1 200 ? 6.058 0.971 -38.977 1.00 56.50 200 GLU A N 1
ATOM 1661 C CA . GLU A 1 200 ? 5.416 0.125 -37.971 1.00 56.50 200 GLU A CA 1
ATOM 1662 C C . GLU A 1 200 ? 3.945 0.535 -37.897 1.00 56.50 200 GLU A C 1
ATOM 1664 O O . GLU A 1 200 ? 3.592 1.574 -37.330 1.00 56.50 200 GLU A O 1
ATOM 1669 N N . GLN A 1 201 ? 3.076 -0.264 -38.521 1.00 59.91 201 GLN A N 1
ATOM 1670 C CA . GLN A 1 201 ? 1.637 -0.084 -38.378 1.00 59.91 201 GLN A CA 1
ATOM 1671 C C . GLN A 1 201 ? 1.281 -0.077 -36.883 1.00 59.91 201 GLN A C 1
ATOM 1673 O O . GLN A 1 201 ? 1.730 -0.963 -36.148 1.00 59.91 201 GLN A O 1
ATOM 1678 N N . PRO A 1 202 ? 0.477 0.894 -36.408 1.00 64.75 202 PRO A N 1
ATOM 1679 C CA . PRO A 1 202 ? 0.056 0.917 -35.016 1.00 64.75 202 PRO A CA 1
ATOM 1680 C C . PRO A 1 202 ? -0.615 -0.411 -34.677 1.00 64.75 202 PRO A C 1
ATOM 1682 O O . PRO A 1 202 ? -1.422 -0.916 -35.463 1.00 64.75 202 PRO A O 1
ATOM 1685 N N . ASN A 1 203 ? -0.287 -0.972 -33.512 1.00 73.69 203 ASN A N 1
ATOM 1686 C CA . ASN A 1 203 ? -0.875 -2.232 -33.081 1.00 73.69 203 ASN A CA 1
ATOM 1687 C C . ASN A 1 203 ? -2.415 -2.125 -33.020 1.00 73.69 203 ASN A C 1
ATOM 1689 O O . ASN A 1 203 ? -2.981 -1.035 -32.883 1.00 73.69 203 ASN A O 1
ATOM 1693 N N . ILE A 1 204 ? -3.105 -3.260 -33.144 1.00 78.00 204 ILE A N 1
ATOM 1694 C CA . ILE A 1 204 ? -4.571 -3.288 -33.263 1.00 78.00 204 ILE A CA 1
ATOM 1695 C C . ILE A 1 204 ? -5.280 -2.594 -32.086 1.00 78.00 204 ILE A C 1
ATOM 1697 O O . ILE A 1 204 ? -6.281 -1.907 -32.285 1.00 78.00 204 ILE A O 1
ATOM 1701 N N . THR A 1 205 ? -4.719 -2.684 -30.876 1.00 77.44 205 THR A N 1
ATOM 1702 C CA . THR A 1 205 ? -5.210 -1.994 -29.674 1.00 77.44 205 THR A CA 1
ATOM 1703 C C . THR A 1 205 ? -5.190 -0.481 -29.863 1.00 77.44 205 THR A C 1
ATOM 1705 O O . THR A 1 205 ? -6.190 0.192 -29.614 1.00 77.44 205 THR A O 1
ATOM 1708 N N . SER A 1 206 ? -4.068 0.062 -30.349 1.00 80.38 206 SER A N 1
ATOM 1709 C CA . SER A 1 206 ? -3.917 1.486 -30.650 1.00 80.38 206 SER A CA 1
ATOM 1710 C C . SER A 1 206 ? -4.886 1.940 -31.733 1.00 80.38 206 SER A C 1
ATOM 1712 O O . SER A 1 206 ? -5.500 2.994 -31.580 1.00 80.38 206 SER A O 1
ATOM 1714 N N . GLN A 1 207 ? -5.080 1.147 -32.792 1.00 81.88 207 GLN A N 1
ATOM 1715 C CA . GLN A 1 207 ? -6.050 1.465 -33.846 1.00 81.88 207 GLN A CA 1
ATOM 1716 C C . GLN A 1 207 ? -7.474 1.562 -33.291 1.00 81.88 207 GLN A C 1
ATOM 1718 O O . GLN A 1 207 ? -8.179 2.523 -33.592 1.00 81.88 207 GLN A O 1
ATOM 1723 N N . MET A 1 208 ? -7.874 0.623 -32.428 1.00 84.44 208 MET A N 1
ATOM 1724 C CA . MET A 1 208 ? -9.201 0.622 -31.807 1.00 84.44 208 MET A CA 1
ATOM 1725 C C . MET A 1 208 ? -9.406 1.823 -30.879 1.00 84.44 208 MET A C 1
ATOM 1727 O O . MET A 1 208 ? -10.426 2.508 -30.980 1.00 84.44 208 MET A O 1
ATOM 1731 N N . VAL A 1 209 ? -8.426 2.130 -30.020 1.00 86.12 209 VAL A N 1
ATOM 1732 C CA . VAL A 1 209 ? -8.487 3.311 -29.142 1.00 86.12 209 VAL A CA 1
ATOM 1733 C C . VAL A 1 209 ? -8.564 4.589 -29.971 1.00 86.12 209 VAL A C 1
ATOM 1735 O O . VAL A 1 209 ? -9.395 5.447 -29.685 1.00 86.12 209 VAL A O 1
ATOM 1738 N N . ILE A 1 210 ? -7.726 4.728 -31.001 1.00 83.50 210 ILE A N 1
ATOM 1739 C CA . ILE A 1 210 ? -7.690 5.926 -31.844 1.00 83.50 210 ILE A CA 1
ATOM 1740 C C . ILE A 1 210 ? -9.006 6.088 -32.613 1.00 83.50 210 ILE A C 1
ATOM 1742 O O . ILE A 1 210 ? -9.601 7.169 -32.582 1.00 83.50 210 ILE A O 1
ATOM 1746 N N . GLY A 1 211 ? -9.480 5.015 -33.252 1.00 85.56 211 GLY A N 1
ATOM 1747 C CA . GLY A 1 211 ? -10.744 4.971 -33.982 1.00 85.56 211 GLY A CA 1
ATOM 1748 C C . GLY A 1 211 ? -11.916 5.388 -33.101 1.00 85.56 211 GLY A C 1
ATOM 1749 O O . GLY A 1 211 ? -12.648 6.320 -33.435 1.00 85.56 211 GLY A O 1
ATOM 1750 N N . ALA A 1 212 ? -12.058 4.765 -31.931 1.00 89.25 212 ALA A N 1
ATOM 1751 C CA . ALA A 1 212 ? -13.143 5.079 -31.011 1.00 89.25 212 ALA A CA 1
ATOM 1752 C C . ALA A 1 212 ? -13.016 6.496 -30.419 1.00 89.25 212 ALA A C 1
ATOM 1754 O O . ALA A 1 212 ? -13.982 7.257 -30.424 1.00 89.25 212 ALA A O 1
ATOM 1755 N N . LYS A 1 213 ? -11.829 6.878 -29.926 1.00 86.81 213 LYS A N 1
ATOM 1756 C CA . LYS A 1 213 ? -11.623 8.127 -29.171 1.00 86.81 213 LYS A CA 1
ATOM 1757 C C . LYS A 1 213 ? -11.652 9.382 -30.033 1.00 86.81 213 LYS A C 1
ATOM 1759 O O . LYS A 1 213 ? -12.189 10.399 -29.598 1.00 86.81 213 LYS A O 1
ATOM 1764 N N . PHE A 1 214 ? -11.033 9.334 -31.212 1.00 84.12 214 PHE A N 1
ATOM 1765 C CA . PHE A 1 214 ? -10.809 10.518 -32.047 1.00 84.12 214 PHE A CA 1
ATOM 1766 C C . PHE A 1 214 ? -11.688 10.549 -33.296 1.00 84.12 214 PHE A C 1
ATOM 1768 O O . PHE A 1 214 ? -12.011 11.637 -33.766 1.00 84.12 214 PHE A O 1
ATOM 1775 N N . PHE A 1 215 ? -12.110 9.386 -33.800 1.00 86.56 215 PHE A N 1
ATOM 1776 C CA . PHE A 1 215 ? -12.921 9.278 -35.016 1.00 86.56 215 PHE A CA 1
ATOM 1777 C C . PHE A 1 215 ? -14.356 8.802 -34.761 1.00 86.56 215 PHE A C 1
ATOM 1779 O O . PHE A 1 215 ? -15.131 8.690 -35.708 1.00 86.56 215 PHE A O 1
ATOM 1786 N N . ASN A 1 216 ? -14.734 8.561 -33.497 1.00 87.00 216 ASN A N 1
ATOM 1787 C CA . ASN A 1 216 ? -16.057 8.059 -33.115 1.00 87.00 216 ASN A CA 1
ATOM 1788 C C . ASN A 1 216 ? -16.443 6.763 -33.864 1.00 87.00 216 ASN A C 1
ATOM 1790 O O . ASN A 1 216 ? -17.607 6.545 -34.209 1.00 87.00 216 ASN A O 1
ATOM 1794 N N . ASP A 1 217 ? -15.458 5.902 -34.143 1.00 90.25 217 ASP A N 1
ATOM 1795 C CA . ASP A 1 217 ? -15.685 4.605 -34.774 1.00 90.25 217 ASP A CA 1
ATOM 1796 C C . ASP A 1 217 ? -16.429 3.667 -33.811 1.00 90.25 217 ASP A C 1
ATOM 1798 O O . ASP A 1 217 ? -15.869 3.101 -32.864 1.00 90.25 217 ASP A O 1
ATOM 1802 N N . LYS A 1 218 ? -17.723 3.486 -34.089 1.00 94.75 218 LYS A N 1
ATOM 1803 C CA . LYS A 1 218 ? -18.626 2.636 -33.308 1.00 94.75 218 LYS A CA 1
ATOM 1804 C C . LYS A 1 218 ? -18.235 1.160 -33.356 1.00 94.75 218 LYS A C 1
ATOM 1806 O O . LYS A 1 218 ? -18.503 0.449 -32.389 1.00 94.75 218 LYS A O 1
ATOM 1811 N N . VAL A 1 219 ? -17.615 0.693 -34.443 1.00 93.00 219 VAL A N 1
ATOM 1812 C CA . VAL A 1 219 ? -17.182 -0.706 -34.574 1.00 93.00 219 VAL A CA 1
ATOM 1813 C C . VAL A 1 219 ? -16.013 -0.967 -33.634 1.00 93.00 219 VAL A C 1
ATOM 1815 O O . VAL A 1 219 ? -16.044 -1.944 -32.883 1.00 93.00 219 VAL A O 1
ATOM 1818 N N . SER A 1 220 ? -15.024 -0.069 -33.614 1.00 87.94 220 SER A N 1
ATOM 1819 C CA . SER A 1 220 ? -13.922 -0.128 -32.650 1.00 87.94 220 SER A CA 1
ATOM 1820 C C . SER A 1 220 ? -14.432 -0.085 -31.212 1.00 87.94 220 SER A C 1
ATOM 1822 O O . SER A 1 220 ? -14.104 -0.979 -30.434 1.00 87.94 220 SER A O 1
ATOM 1824 N N . LEU A 1 221 ? -15.309 0.868 -30.872 1.00 94.00 221 LEU A N 1
ATOM 1825 C CA . LEU A 1 221 ? -15.897 0.961 -29.531 1.00 94.00 221 LEU A CA 1
ATOM 1826 C C . LEU A 1 221 ? -16.627 -0.329 -29.124 1.00 94.00 221 LEU A C 1
ATOM 1828 O O . LEU A 1 221 ? -16.417 -0.837 -28.024 1.00 94.00 221 LEU A O 1
ATOM 1832 N N . TYR A 1 222 ? -17.462 -0.884 -30.007 1.00 93.44 222 TYR A N 1
ATOM 1833 C CA . TYR A 1 222 ? -18.192 -2.122 -29.731 1.00 93.44 222 TYR A CA 1
ATOM 1834 C C . TYR A 1 222 ? -17.245 -3.298 -29.469 1.00 93.44 222 TYR A C 1
ATOM 1836 O O . TYR A 1 222 ? -17.420 -4.028 -28.495 1.00 93.44 222 TYR A O 1
ATOM 1844 N N . ARG A 1 223 ? -16.207 -3.459 -30.299 1.00 89.31 223 ARG A N 1
ATOM 1845 C CA . ARG A 1 223 ? -15.193 -4.505 -30.111 1.00 89.31 223 ARG A CA 1
ATOM 1846 C C . ARG A 1 223 ? -14.448 -4.338 -28.785 1.00 89.31 223 ARG A C 1
ATOM 1848 O O . ARG A 1 223 ? -14.252 -5.327 -28.087 1.00 89.31 223 ARG A O 1
ATOM 1855 N N . MET A 1 224 ? -14.091 -3.107 -28.407 1.00 91.12 224 MET A N 1
ATOM 1856 C CA . MET A 1 224 ? -13.466 -2.829 -27.108 1.00 91.12 224 MET A CA 1
ATOM 1857 C C . MET A 1 224 ? -14.369 -3.255 -25.943 1.00 91.12 224 MET A C 1
ATOM 1859 O O . MET A 1 224 ? -13.903 -3.924 -25.025 1.00 91.12 224 MET A O 1
ATOM 1863 N N . ILE A 1 225 ? -15.663 -2.917 -26.002 1.00 93.38 225 ILE A N 1
ATOM 1864 C CA . ILE A 1 225 ? -16.647 -3.292 -24.975 1.00 93.38 225 ILE A CA 1
ATOM 1865 C C . ILE A 1 225 ? -16.747 -4.813 -24.840 1.00 93.38 225 ILE A C 1
ATOM 1867 O O . ILE A 1 225 ? -16.769 -5.308 -23.719 1.00 93.38 225 ILE A O 1
ATOM 18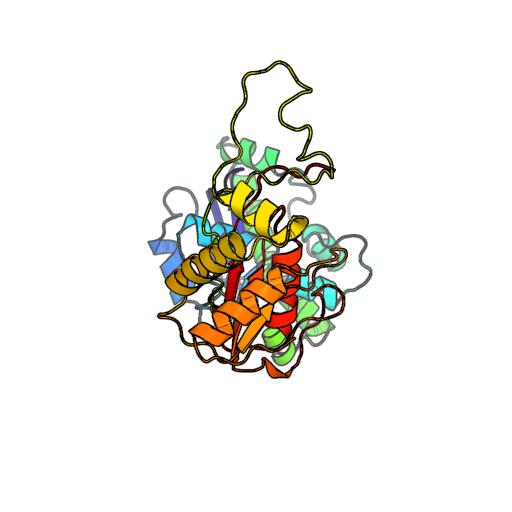71 N N . VAL A 1 226 ? -16.807 -5.555 -25.953 1.00 87.94 226 VAL A N 1
ATOM 1872 C CA . VAL A 1 226 ? -16.883 -7.028 -25.931 1.00 87.94 226 VAL A CA 1
ATOM 1873 C C . VAL A 1 226 ? -15.642 -7.630 -25.272 1.00 87.94 226 VAL A C 1
ATOM 1875 O O . VAL A 1 226 ? -15.779 -8.437 -24.358 1.00 87.94 226 VAL A O 1
ATOM 1878 N N . LEU A 1 227 ? -14.448 -7.183 -25.672 1.00 85.06 227 LEU A N 1
ATOM 1879 C CA . LEU A 1 227 ? -13.189 -7.674 -25.105 1.00 85.06 227 LEU A CA 1
ATOM 1880 C C . LEU A 1 227 ? -13.086 -7.390 -23.601 1.00 85.06 227 LEU A C 1
ATOM 1882 O O . LEU A 1 227 ? -12.711 -8.268 -22.834 1.00 85.06 227 LEU A O 1
ATOM 1886 N N . MET A 1 228 ? -13.446 -6.179 -23.165 1.00 88.00 228 MET A N 1
ATOM 1887 C CA . MET A 1 228 ? -13.426 -5.808 -21.745 1.00 88.00 228 MET A CA 1
ATOM 1888 C C . MET A 1 228 ? -14.481 -6.547 -20.933 1.00 88.00 228 MET A C 1
ATOM 1890 O O . MET A 1 228 ? -14.190 -6.980 -19.824 1.00 88.00 228 MET A O 1
ATOM 1894 N N . HIS A 1 229 ? -15.683 -6.721 -21.482 1.00 91.62 229 HIS A N 1
ATOM 1895 C CA . HIS A 1 229 ? -16.742 -7.505 -20.858 1.00 91.62 229 HIS A CA 1
ATOM 1896 C C . HIS A 1 229 ? -16.291 -8.945 -20.596 1.00 91.62 229 HIS A C 1
ATOM 1898 O O . HIS A 1 229 ? -16.492 -9.448 -19.497 1.00 91.62 229 HIS A O 1
ATOM 1904 N N . ASP A 1 230 ? -15.652 -9.596 -21.570 1.00 81.81 230 ASP A N 1
ATOM 1905 C CA . ASP A 1 230 ? -15.257 -11.000 -21.439 1.00 81.81 230 ASP A CA 1
ATOM 1906 C C . ASP A 1 230 ? -14.231 -11.255 -20.327 1.00 81.81 230 ASP A C 1
ATOM 1908 O O . ASP A 1 230 ? -14.225 -12.348 -19.766 1.00 81.81 230 ASP A O 1
ATOM 1912 N N . VAL A 1 231 ? -13.434 -10.247 -19.954 1.00 82.38 231 VAL A N 1
ATOM 1913 C CA . VAL A 1 231 ? -12.509 -10.311 -18.806 1.00 82.38 231 VAL A CA 1
ATOM 1914 C C . VAL A 1 231 ? -13.247 -10.349 -17.473 1.00 82.38 231 VAL A C 1
ATOM 1916 O O . VAL A 1 231 ? -12.795 -10.999 -16.538 1.00 82.38 231 VAL A O 1
ATOM 1919 N N . VAL A 1 232 ? -14.359 -9.621 -17.364 1.00 88.81 232 VAL A N 1
ATOM 1920 C CA . VAL A 1 232 ? -15.002 -9.334 -16.072 1.00 88.81 232 VAL A CA 1
ATOM 1921 C C . VAL A 1 232 ? -16.382 -9.970 -15.919 1.00 88.81 232 VAL A C 1
ATOM 1923 O O . VAL A 1 232 ? -16.994 -9.827 -14.866 1.00 88.81 232 VAL A O 1
ATOM 1926 N N . LYS A 1 233 ? -16.883 -10.681 -16.938 1.00 90.50 233 LYS A N 1
ATOM 1927 C CA . LYS A 1 233 ? -18.246 -11.244 -16.973 1.00 90.50 233 LYS A CA 1
ATOM 1928 C C . LYS A 1 233 ? -18.559 -12.239 -15.850 1.00 90.50 233 LYS A C 1
ATOM 1930 O O . LYS A 1 233 ? -19.719 -12.357 -15.472 1.00 90.50 233 LYS A O 1
ATOM 1935 N N . GLU A 1 234 ? -17.547 -12.922 -15.315 1.00 87.94 234 GLU A N 1
ATOM 1936 C CA . GLU A 1 234 ? -17.706 -13.893 -14.219 1.00 87.94 234 GLU A CA 1
ATOM 1937 C C . GLU A 1 234 ? -17.680 -13.225 -12.830 1.00 87.94 234 GLU A C 1
ATOM 1939 O O . GLU A 1 234 ? -17.952 -13.866 -11.815 1.00 87.94 234 GLU A O 1
ATOM 1944 N N . ILE A 1 235 ? -17.365 -11.926 -12.763 1.00 87.25 235 ILE A N 1
ATOM 1945 C CA . ILE A 1 235 ? -17.256 -11.170 -11.514 1.00 87.25 235 ILE A CA 1
ATOM 1946 C C . ILE A 1 235 ? -18.550 -10.384 -11.287 1.00 87.25 235 ILE A C 1
ATOM 1948 O O . ILE A 1 235 ? -19.054 -9.680 -12.161 1.00 87.25 235 ILE A O 1
ATOM 1952 N N . GLN A 1 236 ? -19.092 -10.484 -10.076 1.00 91.94 236 GLN A N 1
ATOM 1953 C CA . GLN A 1 236 ? -20.302 -9.769 -9.679 1.00 91.94 236 GLN A CA 1
ATOM 1954 C C . GLN A 1 236 ? -19.949 -8.383 -9.123 1.00 91.94 236 GLN A C 1
ATOM 1956 O O . GLN A 1 236 ? -19.266 -8.281 -8.100 1.00 91.94 236 GLN A O 1
ATOM 1961 N N . PHE A 1 237 ? -20.463 -7.326 -9.756 1.00 95.56 237 PHE A N 1
ATOM 1962 C CA . PHE A 1 237 ? -20.301 -5.939 -9.307 1.00 95.56 237 PHE A CA 1
ATOM 1963 C C . PHE A 1 237 ? -21.642 -5.317 -8.925 1.00 95.56 237 PHE A C 1
ATOM 1965 O O . PHE A 1 237 ? -22.666 -5.582 -9.549 1.00 95.56 237 PHE A O 1
ATOM 1972 N N . ASP A 1 238 ? -21.622 -4.439 -7.927 1.00 96.81 238 ASP A N 1
ATOM 1973 C CA . ASP A 1 238 ? -22.763 -3.590 -7.589 1.00 96.81 238 ASP A CA 1
ATOM 1974 C C . ASP A 1 238 ? -22.829 -2.373 -8.521 1.00 96.81 238 ASP A C 1
ATOM 1976 O O . ASP A 1 238 ? -23.906 -1.986 -8.978 1.00 96.81 238 ASP A O 1
ATOM 1980 N N . TYR A 1 239 ? -21.666 -1.782 -8.823 1.00 97.38 239 TYR A N 1
ATOM 1981 C CA . TYR A 1 239 ? -21.550 -0.593 -9.662 1.00 97.38 239 TYR A CA 1
ATOM 1982 C C . TYR A 1 239 ? -20.395 -0.688 -10.652 1.00 97.38 239 TYR A C 1
ATOM 1984 O O . TYR A 1 239 ? -19.318 -1.200 -10.340 1.00 97.38 239 TYR A O 1
ATOM 1992 N N . ILE A 1 240 ? -20.607 -0.086 -11.822 1.00 97.69 240 ILE A N 1
ATOM 1993 C CA . ILE A 1 240 ? -19.545 0.223 -12.780 1.00 97.69 240 ILE A CA 1
ATOM 1994 C C . ILE A 1 240 ? -19.427 1.742 -12.890 1.00 97.69 240 ILE A C 1
ATOM 1996 O O . ILE A 1 240 ? -20.422 2.439 -13.084 1.00 97.69 240 ILE A O 1
ATOM 2000 N N . THR A 1 241 ? -18.208 2.259 -12.786 1.00 97.56 241 THR A N 1
ATOM 2001 C CA . THR A 1 241 ? -17.884 3.676 -12.989 1.00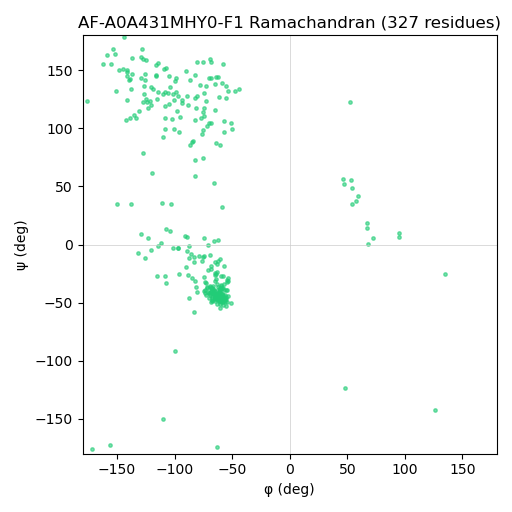 97.56 241 THR A CA 1
ATOM 2002 C C . THR A 1 241 ? -16.743 3.810 -13.991 1.00 97.56 241 THR A C 1
ATOM 2004 O O . THR A 1 241 ? -16.071 2.844 -14.343 1.00 97.56 241 THR A O 1
ATOM 2007 N N . SER A 1 242 ? -16.508 5.027 -14.459 1.00 96.19 242 SER A N 1
ATOM 2008 C CA . SER A 1 242 ? -15.351 5.382 -15.280 1.00 96.19 242 SER A CA 1
ATOM 2009 C C . SER A 1 242 ? -14.477 6.389 -14.551 1.00 96.19 242 SER A C 1
ATOM 2011 O O . SER A 1 242 ? -14.989 7.172 -13.748 1.00 96.19 242 SER A O 1
ATOM 2013 N N . VAL A 1 243 ? -13.188 6.435 -14.877 1.00 93.81 243 VAL A N 1
ATOM 2014 C CA . VAL A 1 243 ? -12.376 7.610 -14.543 1.00 93.81 243 VAL A CA 1
ATOM 2015 C C . VAL A 1 243 ? -12.918 8.851 -15.264 1.00 9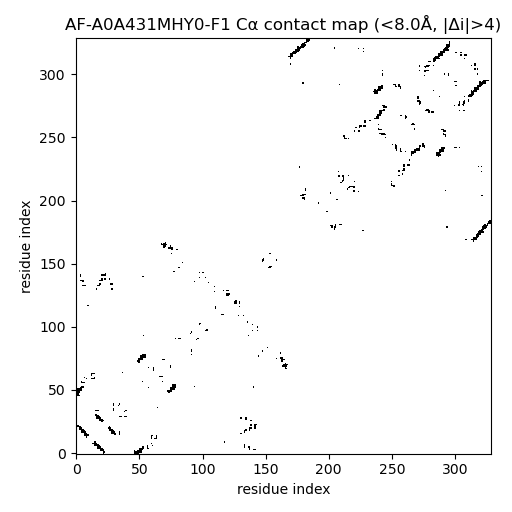3.81 243 VAL A C 1
ATOM 2017 O O . VAL A 1 243 ? -13.380 8.793 -16.407 1.00 93.81 243 VAL A O 1
ATOM 2020 N N . ASN A 1 244 ? -12.848 10.001 -14.605 1.00 83.44 244 ASN A N 1
ATOM 2021 C CA . ASN A 1 244 ? -13.152 11.295 -15.192 1.00 83.44 244 ASN A CA 1
ATOM 2022 C C . ASN A 1 244 ? -11.994 11.755 -16.076 1.00 83.44 244 ASN A C 1
ATOM 2024 O O . ASN A 1 244 ? -10.923 12.131 -15.586 1.00 83.44 244 ASN A O 1
ATOM 2028 N N . GLY A 1 245 ? -12.223 11.735 -17.390 1.00 71.88 245 GLY A N 1
ATOM 2029 C CA . GLY A 1 245 ? -11.339 12.351 -18.373 1.00 71.88 245 GLY A CA 1
ATOM 2030 C C . GLY A 1 245 ? -11.457 13.875 -18.329 1.00 71.88 245 GLY A C 1
ATOM 2031 O O . GLY A 1 245 ? -12.563 14.401 -18.242 1.00 71.88 245 GLY A O 1
ATOM 2032 N N . ARG A 1 246 ? -10.322 14.589 -18.377 1.00 62.75 246 ARG A N 1
ATOM 2033 C CA . ARG A 1 246 ? -10.316 16.059 -18.298 1.00 62.75 246 ARG A CA 1
ATOM 2034 C C . ARG A 1 246 ? -10.613 16.773 -19.620 1.00 62.75 246 ARG A C 1
ATOM 2036 O O . ARG A 1 246 ? -11.219 17.825 -19.566 1.00 62.75 246 ARG A O 1
ATOM 2043 N N . ASP A 1 247 ? -10.254 16.238 -20.789 1.00 55.53 247 ASP A N 1
ATOM 2044 C CA . ASP A 1 247 ? -10.080 17.120 -21.963 1.00 55.53 247 ASP A CA 1
ATOM 2045 C C . ASP A 1 247 ? -10.374 16.468 -23.331 1.00 55.53 247 ASP A C 1
ATOM 2047 O O . ASP A 1 247 ? -9.702 16.761 -24.320 1.00 55.53 247 ASP A O 1
ATOM 2051 N N . SER A 1 248 ? -11.347 15.555 -23.442 1.00 63.06 248 SER A N 1
ATOM 2052 C CA . SER A 1 248 ? -11.730 14.988 -24.748 1.00 63.06 248 SER A CA 1
ATOM 2053 C C . SER A 1 248 ? -13.194 15.243 -25.091 1.00 63.06 248 SER A C 1
ATOM 2055 O O . SER A 1 248 ? -14.082 15.024 -24.274 1.00 63.06 248 SER A O 1
ATOM 2057 N N . LYS A 1 249 ? -13.452 15.647 -26.347 1.00 72.38 249 LYS A N 1
ATOM 2058 C CA . LYS A 1 249 ? -14.815 15.792 -26.903 1.00 72.38 249 LYS A CA 1
ATOM 2059 C C . LYS A 1 249 ? -15.645 14.512 -26.748 1.00 72.38 249 LYS A C 1
ATOM 2061 O O . LYS A 1 249 ? -16.863 14.580 -26.640 1.00 72.38 249 LYS A O 1
ATOM 2066 N N . PHE A 1 250 ? -14.977 13.359 -26.729 1.00 83.12 250 PHE A N 1
ATOM 2067 C CA . PHE A 1 250 ? -15.572 12.058 -26.466 1.00 83.12 250 PHE A CA 1
ATOM 2068 C C . PHE A 1 250 ? -14.915 11.415 -25.240 1.00 83.12 250 PHE A C 1
ATOM 2070 O O . PHE A 1 250 ? -13.702 11.185 -25.227 1.00 83.12 250 PHE A O 1
ATOM 2077 N N . ASN A 1 251 ? -15.703 11.128 -24.202 1.00 90.62 251 ASN A N 1
ATOM 2078 C CA . ASN A 1 251 ? -15.230 10.423 -23.011 1.00 90.62 251 ASN A CA 1
ATOM 2079 C C . ASN A 1 251 ? -15.298 8.907 -23.259 1.00 90.62 251 ASN A C 1
ATOM 2081 O O . ASN A 1 251 ? -16.306 8.257 -22.973 1.00 90.62 251 ASN A O 1
ATOM 2085 N N . LEU A 1 252 ? -14.217 8.362 -23.822 1.00 92.25 252 LEU A N 1
ATOM 2086 C CA . LEU A 1 252 ? -14.116 6.944 -24.163 1.00 92.25 252 LEU A CA 1
ATOM 2087 C C . LEU A 1 252 ? -14.251 6.042 -22.925 1.00 92.25 252 LEU A C 1
ATOM 2089 O O . LEU A 1 252 ? -14.992 5.067 -22.986 1.00 92.25 252 LEU A O 1
ATOM 2093 N N . ALA A 1 253 ? -13.632 6.388 -21.791 1.00 93.88 253 ALA A N 1
ATOM 2094 C CA . ALA A 1 253 ? -13.753 5.612 -20.552 1.00 93.88 253 ALA A CA 1
ATOM 2095 C C . ALA A 1 253 ? -15.217 5.482 -20.088 1.00 93.88 253 ALA A C 1
ATOM 2097 O O . ALA A 1 253 ? -15.672 4.387 -19.754 1.00 93.88 253 ALA A O 1
ATOM 2098 N N . ARG A 1 254 ? -15.994 6.574 -20.142 1.00 95.50 254 ARG A N 1
ATOM 2099 C CA . ARG A 1 254 ? -17.437 6.560 -19.839 1.00 95.50 254 ARG A CA 1
ATOM 2100 C C . ARG A 1 254 ? -18.230 5.715 -20.832 1.00 95.50 254 ARG A C 1
ATOM 2102 O O . ARG A 1 254 ? -19.128 4.981 -20.419 1.00 95.50 254 ARG A O 1
ATOM 2109 N N . ALA A 1 255 ? -17.911 5.799 -22.123 1.00 96.19 255 ALA A N 1
ATOM 2110 C CA . ALA A 1 255 ? -18.575 5.001 -23.152 1.00 96.19 255 ALA A CA 1
ATOM 2111 C C . ALA A 1 255 ? -18.320 3.495 -22.960 1.00 96.19 255 ALA A C 1
ATOM 2113 O O . ALA A 1 255 ? -19.261 2.704 -23.023 1.00 96.19 255 ALA A O 1
ATOM 2114 N N . LEU A 1 256 ? -17.076 3.113 -22.648 1.00 96.12 256 LEU A N 1
ATOM 2115 C CA . LEU A 1 256 ? -16.701 1.740 -22.304 1.00 96.12 256 LEU A CA 1
ATOM 2116 C C . LEU A 1 256 ? -17.451 1.260 -21.055 1.00 96.12 256 LEU A C 1
ATOM 2118 O O . LEU A 1 256 ? -18.121 0.232 -21.110 1.00 96.12 256 LEU A O 1
ATOM 2122 N N . ALA A 1 257 ? -17.419 2.034 -19.965 1.00 97.31 257 ALA A N 1
ATOM 2123 C CA . ALA A 1 257 ? -18.115 1.706 -18.719 1.00 97.31 257 ALA A CA 1
ATOM 2124 C C . ALA A 1 257 ? -19.620 1.502 -18.918 1.00 97.31 257 ALA A C 1
ATOM 2126 O O . ALA A 1 257 ? -20.182 0.517 -18.447 1.00 97.31 257 ALA A O 1
ATOM 2127 N N . THR A 1 258 ? -20.260 2.402 -19.667 1.00 97.69 258 THR A N 1
ATOM 2128 C CA . THR A 1 258 ? -21.691 2.311 -19.986 1.00 97.69 258 THR A CA 1
ATOM 2129 C C . THR A 1 258 ? -21.993 1.065 -20.820 1.00 97.69 258 THR A C 1
ATOM 2131 O O . THR A 1 258 ? -22.948 0.346 -20.537 1.00 97.69 258 THR A O 1
ATOM 2134 N N . GLY A 1 259 ? -21.168 0.776 -21.830 1.00 97.75 259 GLY A N 1
ATOM 2135 C CA . GLY A 1 259 ? -21.329 -0.399 -22.681 1.00 97.75 259 GLY A CA 1
ATOM 2136 C C . GLY A 1 259 ? -21.190 -1.716 -21.917 1.00 97.75 259 GLY A C 1
ATOM 2137 O O . GLY A 1 259 ? -22.013 -2.614 -22.090 1.00 97.75 259 GLY A O 1
ATOM 2138 N N . ILE A 1 260 ? -20.189 -1.817 -21.041 1.00 96.94 260 ILE A N 1
ATOM 2139 C CA . ILE A 1 260 ? -19.977 -2.993 -20.185 1.00 96.94 260 ILE A CA 1
ATOM 2140 C C . ILE A 1 260 ? -21.147 -3.143 -19.204 1.00 96.94 260 ILE A C 1
ATOM 2142 O O . ILE A 1 260 ? -21.717 -4.227 -19.108 1.00 96.94 260 ILE A O 1
ATOM 2146 N N . ALA A 1 261 ? -21.574 -2.055 -18.554 1.00 97.81 261 ALA A N 1
ATOM 2147 C CA . ALA A 1 261 ? -22.714 -2.041 -17.634 1.00 97.81 261 ALA A CA 1
ATOM 2148 C C . ALA A 1 261 ? -24.000 -2.564 -18.285 1.00 97.81 261 ALA A C 1
ATOM 2150 O O . ALA A 1 261 ? -24.673 -3.428 -17.722 1.00 97.81 261 ALA A O 1
ATOM 2151 N N . LEU A 1 262 ? -24.292 -2.126 -19.514 1.00 97.94 262 LEU A N 1
ATOM 2152 C CA . LEU A 1 262 ? -25.432 -2.619 -20.288 1.00 97.94 262 LEU A CA 1
ATOM 2153 C C . LEU A 1 262 ? -25.339 -4.123 -20.574 1.00 97.94 262 LEU A C 1
ATOM 2155 O O . LEU A 1 262 ? -26.334 -4.829 -20.420 1.00 97.94 262 LEU A O 1
ATOM 2159 N N . ARG A 1 263 ? -24.162 -4.631 -20.965 1.00 96.56 263 ARG A N 1
ATOM 2160 C CA . ARG A 1 263 ? -23.979 -6.066 -21.247 1.00 96.56 263 ARG A CA 1
ATOM 2161 C C . ARG A 1 263 ? -24.091 -6.929 -19.993 1.00 96.56 263 ARG A C 1
ATOM 2163 O O . ARG A 1 263 ? -24.713 -7.984 -20.048 1.00 96.56 263 ARG A O 1
ATOM 2170 N N . MET A 1 264 ? -23.543 -6.458 -18.874 1.00 95.69 264 MET A N 1
ATOM 2171 C CA . MET A 1 264 ? -23.597 -7.162 -17.590 1.00 95.69 264 MET A CA 1
ATOM 2172 C C . MET A 1 264 ? -24.943 -7.009 -16.871 1.00 95.69 264 MET A C 1
ATOM 2174 O O . MET A 1 264 ? -25.181 -7.697 -15.884 1.00 95.69 264 MET A O 1
ATOM 2178 N N . LYS A 1 265 ? -25.828 -6.119 -17.347 1.00 97.19 265 LYS A N 1
ATOM 2179 C CA . LYS A 1 265 ? -27.067 -5.715 -16.656 1.00 97.19 265 LYS A CA 1
ATOM 2180 C C . LYS A 1 265 ? -26.794 -5.143 -15.255 1.00 97.19 265 LYS A C 1
ATOM 2182 O O . LYS A 1 265 ? -27.563 -5.363 -14.324 1.00 97.19 265 LYS A O 1
ATOM 2187 N N . ILE A 1 266 ? -25.702 -4.389 -15.127 1.00 96.25 266 ILE A N 1
ATOM 2188 C CA . ILE A 1 266 ? -25.273 -3.710 -13.896 1.00 96.25 266 ILE A CA 1
ATOM 2189 C C . ILE A 1 266 ? -25.479 -2.205 -14.069 1.00 96.25 266 ILE A C 1
ATOM 2191 O O . ILE A 1 266 ? -25.433 -1.673 -15.179 1.00 96.25 266 ILE A O 1
ATOM 2195 N N . LYS A 1 267 ? -25.722 -1.487 -12.972 1.00 94.75 267 LYS A N 1
ATOM 2196 C CA . LYS A 1 267 ? -25.903 -0.036 -13.005 1.00 94.75 267 LYS A CA 1
ATOM 2197 C C . LYS A 1 267 ? -24.563 0.673 -13.245 1.00 94.75 267 LYS A C 1
ATOM 2199 O O . LYS A 1 267 ? -23.629 0.535 -12.453 1.00 94.75 267 LYS A O 1
ATOM 2204 N N . TYR A 1 268 ? -24.498 1.494 -14.294 1.00 97.56 268 TYR A N 1
ATOM 2205 C CA . TYR A 1 268 ? -23.464 2.524 -14.401 1.00 97.56 268 TYR A CA 1
ATOM 2206 C C . TYR A 1 268 ? -23.783 3.670 -13.436 1.00 97.56 268 TYR A C 1
ATOM 2208 O O . TYR A 1 268 ? -24.905 4.185 -13.431 1.00 97.56 268 TYR A O 1
ATOM 2216 N N . GLN A 1 269 ? -22.803 4.088 -12.640 1.00 96.25 269 GLN A N 1
ATOM 2217 C CA . GLN A 1 269 ? -22.937 5.232 -11.749 1.00 96.25 269 GLN A CA 1
ATOM 2218 C C . GLN A 1 269 ? -21.671 6.084 -11.779 1.00 96.25 269 GLN A C 1
ATOM 2220 O O . GLN A 1 269 ? -20.560 5.572 -11.691 1.00 96.25 269 GLN A O 1
ATOM 2225 N N . GLU A 1 270 ? -21.846 7.399 -11.893 1.00 95.31 270 GLU A N 1
ATOM 2226 C CA . GLU A 1 270 ? -20.751 8.363 -11.833 1.00 95.31 270 GLU A CA 1
ATOM 2227 C C . GLU A 1 270 ? -20.330 8.531 -10.366 1.00 95.31 270 GLU A C 1
ATOM 2229 O O . GLU A 1 270 ? -20.977 9.236 -9.593 1.00 95.31 270 GLU A O 1
ATOM 2234 N N . LEU A 1 271 ? -19.306 7.774 -9.958 1.00 95.94 271 LEU A N 1
ATOM 2235 C CA . LEU A 1 271 ? -18.862 7.701 -8.561 1.00 95.94 271 LEU A CA 1
ATOM 2236 C C . LEU A 1 271 ? -17.688 8.631 -8.254 1.00 95.94 271 LEU A C 1
ATOM 2238 O O . LEU A 1 271 ? -17.518 9.020 -7.103 1.00 95.94 271 LEU A O 1
ATOM 2242 N N . LEU A 1 272 ? -16.887 8.973 -9.261 1.00 95.50 272 LEU A N 1
ATOM 2243 C CA . LEU A 1 272 ? -15.675 9.774 -9.116 1.00 95.50 272 LEU A CA 1
ATOM 2244 C C . LEU A 1 272 ? -15.951 11.237 -9.478 1.00 95.50 272 LEU A C 1
ATOM 2246 O O . LEU A 1 272 ? -16.692 11.522 -10.415 1.00 95.50 272 LEU A O 1
ATOM 2250 N N . SER A 1 273 ? -15.320 12.170 -8.767 1.00 92.81 273 SER A N 1
ATOM 2251 C CA . SER A 1 273 ? -15.373 13.616 -9.032 1.00 92.81 273 SER A CA 1
ATOM 2252 C C . SER A 1 273 ? -14.022 14.275 -8.738 1.00 92.81 273 SER A C 1
ATOM 2254 O O . SER A 1 273 ? -13.050 13.587 -8.415 1.00 92.81 273 SER A O 1
ATOM 2256 N N . ASP A 1 274 ? -13.915 15.590 -8.957 1.00 88.81 274 ASP A N 1
ATOM 2257 C CA . ASP A 1 274 ? -12.704 16.386 -8.706 1.00 88.81 274 ASP A CA 1
ATOM 2258 C C . ASP A 1 274 ? -11.445 15.722 -9.260 1.00 88.81 274 ASP A C 1
ATOM 2260 O O . ASP A 1 274 ? -10.451 15.485 -8.574 1.00 88.81 274 ASP A O 1
ATOM 2264 N N . HIS A 1 275 ? -11.521 15.356 -10.538 1.00 88.56 275 HIS A N 1
ATOM 2265 C CA . HIS A 1 275 ? -10.432 14.695 -11.246 1.00 88.56 275 HIS A CA 1
ATOM 2266 C C . HIS A 1 275 ? -9.998 13.368 -10.618 1.00 88.56 275 HIS A C 1
ATOM 2268 O O . HIS A 1 275 ? -8.808 13.053 -10.571 1.00 88.56 275 HIS A O 1
ATOM 2274 N N . ASN A 1 276 ? -10.991 12.589 -10.192 1.00 92.69 276 ASN A N 1
ATOM 2275 C CA . ASN A 1 276 ? -10.860 11.288 -9.541 1.00 92.69 276 ASN A CA 1
ATOM 2276 C C . ASN A 1 276 ? -10.338 11.348 -8.105 1.00 92.69 276 ASN A C 1
ATOM 2278 O O . ASN A 1 276 ? -10.098 10.295 -7.533 1.00 92.69 276 ASN A O 1
ATOM 2282 N N . SER A 1 277 ? -10.155 12.540 -7.524 1.00 92.69 277 SER A N 1
ATOM 2283 C CA . SER A 1 277 ? -9.656 12.690 -6.148 1.00 92.69 277 SER A CA 1
ATOM 2284 C C . SER A 1 277 ? -10.741 12.551 -5.080 1.00 92.69 277 SER A C 1
ATOM 2286 O O . SER A 1 277 ? -10.419 12.431 -3.901 1.00 92.69 277 SER A O 1
ATOM 2288 N N . LYS A 1 278 ? -12.017 12.538 -5.479 1.00 94.62 278 LYS A N 1
ATOM 2289 C CA . LYS A 1 278 ? -13.154 12.288 -4.592 1.00 94.62 278 LYS A CA 1
ATOM 2290 C C . LYS A 1 278 ? -14.011 11.152 -5.129 1.00 94.62 278 LYS A C 1
ATOM 2292 O O . LYS A 1 278 ? -14.155 11.002 -6.344 1.00 94.62 278 LYS A O 1
ATOM 2297 N N . CYS A 1 279 ? -14.595 10.388 -4.211 1.00 96.25 279 CYS A N 1
ATOM 2298 C CA . CYS A 1 279 ? -15.532 9.315 -4.511 1.00 96.25 279 CYS A CA 1
ATOM 2299 C C . CYS A 1 279 ? -16.810 9.464 -3.677 1.00 96.25 279 CYS A C 1
ATOM 2301 O O . CYS A 1 279 ? -16.760 9.894 -2.526 1.00 96.25 279 CYS A O 1
ATOM 2303 N N . SER A 1 280 ? -17.954 9.127 -4.265 1.00 96.00 280 SER A N 1
ATOM 2304 C CA . SER A 1 280 ? -19.254 9.120 -3.593 1.00 96.00 280 SER A CA 1
ATOM 2305 C C . SER A 1 280 ? -19.317 8.067 -2.484 1.00 96.00 280 SER A C 1
ATOM 2307 O O . SER A 1 280 ? -18.968 6.917 -2.722 1.00 96.00 280 SER A O 1
ATOM 2309 N N . ASN A 1 281 ? -19.898 8.398 -1.326 1.00 94.06 281 ASN A N 1
ATOM 2310 C CA . ASN A 1 281 ? -20.127 7.447 -0.223 1.00 94.06 281 ASN A CA 1
ATOM 2311 C C . ASN A 1 281 ? -21.042 6.263 -0.606 1.00 94.06 281 ASN A C 1
ATOM 2313 O O . ASN A 1 281 ? -21.111 5.278 0.124 1.00 94.06 281 ASN A O 1
ATOM 2317 N N . ALA A 1 282 ? -21.731 6.327 -1.756 1.00 94.50 282 ALA A N 1
ATOM 2318 C CA . ALA A 1 282 ? -22.558 5.234 -2.278 1.00 94.50 282 ALA A CA 1
ATOM 2319 C C . ALA A 1 282 ? -21.780 3.918 -2.477 1.00 94.50 282 ALA A C 1
ATOM 2321 O O . ALA A 1 282 ? -22.388 2.857 -2.589 1.00 94.50 282 ALA A O 1
ATOM 2322 N N . VAL A 1 283 ? -20.450 3.992 -2.526 1.00 93.94 283 VAL A N 1
ATOM 2323 C CA . VAL A 1 283 ? -19.529 2.862 -2.687 1.00 93.94 283 VAL A CA 1
ATOM 2324 C C . VAL A 1 283 ? -19.322 2.017 -1.431 1.00 93.94 283 VAL A C 1
ATOM 2326 O O . VAL A 1 283 ? -18.783 0.918 -1.539 1.00 93.94 283 VAL A O 1
ATOM 2329 N N . SER A 1 284 ? -19.723 2.498 -0.253 1.00 92.44 284 SER A N 1
ATOM 2330 C CA . SER A 1 284 ? -19.449 1.804 1.007 1.00 92.44 284 SER A CA 1
ATOM 2331 C C . SER A 1 284 ? -20.090 0.412 1.041 1.00 92.44 284 SER A C 1
ATOM 2333 O O . SER A 1 284 ? -21.278 0.254 0.757 1.00 92.44 284 SER A O 1
ATOM 2335 N N . GLY A 1 285 ? -19.284 -0.615 1.331 1.00 86.62 285 GLY A N 1
ATOM 2336 C CA . GLY A 1 285 ? -19.705 -2.019 1.318 1.00 86.62 285 GLY A CA 1
ATOM 2337 C C . GLY A 1 285 ? -20.058 -2.587 -0.066 1.00 86.62 285 GLY A C 1
ATOM 2338 O O . GLY A 1 285 ? -20.678 -3.645 -0.141 1.00 86.62 285 GLY A O 1
ATOM 2339 N N . LYS A 1 286 ? -19.704 -1.905 -1.165 1.00 94.69 286 LYS A N 1
ATOM 2340 C CA . LYS A 1 286 ? -20.022 -2.321 -2.544 1.00 94.69 286 LYS A CA 1
ATOM 2341 C C . LYS A 1 286 ? -18.807 -2.838 -3.306 1.00 94.69 286 LYS A C 1
ATOM 2343 O O . LYS A 1 286 ? -17.680 -2.425 -3.041 1.00 94.69 286 LYS A O 1
ATOM 2348 N N . ARG A 1 287 ? -19.040 -3.729 -4.271 1.00 93.19 287 ARG A N 1
ATOM 2349 C CA . ARG A 1 287 ? -18.039 -4.224 -5.226 1.00 93.19 287 ARG A CA 1
ATOM 2350 C C . ARG A 1 287 ? -18.094 -3.391 -6.496 1.00 93.19 287 ARG A C 1
ATOM 2352 O O . ARG A 1 287 ? -19.148 -3.287 -7.125 1.00 93.19 287 ARG A O 1
ATOM 2359 N N . ILE A 1 288 ? -16.977 -2.778 -6.864 1.00 95.56 288 ILE A N 1
ATOM 2360 C CA . ILE A 1 288 ? -16.969 -1.709 -7.868 1.00 95.56 288 ILE A CA 1
ATOM 2361 C C . ILE A 1 288 ? -15.976 -2.033 -8.964 1.00 95.56 288 ILE A C 1
ATOM 2363 O O . ILE A 1 288 ? -14.847 -2.416 -8.671 1.00 95.56 288 ILE A O 1
ATOM 2367 N N . LEU A 1 289 ? -16.387 -1.818 -10.210 1.00 95.94 289 LEU A N 1
ATOM 2368 C CA . LEU A 1 289 ? -15.503 -1.835 -11.368 1.00 95.94 289 LEU A CA 1
ATOM 2369 C C . LEU A 1 289 ? -15.246 -0.403 -11.850 1.00 95.94 289 LEU A C 1
ATOM 2371 O O . LEU A 1 289 ? -16.178 0.314 -12.217 1.00 95.94 289 LEU A O 1
ATOM 2375 N N . ILE A 1 290 ? -13.981 0.010 -11.863 1.00 95.69 290 ILE A N 1
ATOM 2376 C CA . ILE A 1 290 ? -13.524 1.286 -12.418 1.00 95.69 290 ILE A CA 1
ATOM 2377 C C . ILE A 1 290 ? -12.937 1.029 -13.804 1.00 95.69 290 ILE A C 1
ATOM 2379 O O . ILE A 1 290 ? -12.012 0.233 -13.956 1.00 95.69 290 ILE A O 1
ATOM 2383 N N . ILE A 1 291 ? -13.461 1.729 -14.807 1.00 95.31 291 ILE A N 1
ATOM 2384 C CA . ILE A 1 291 ? -13.024 1.620 -16.199 1.00 95.31 291 ILE A CA 1
ATOM 2385 C C . ILE A 1 291 ? -12.169 2.820 -16.609 1.00 95.31 291 ILE A C 1
ATOM 2387 O O . ILE A 1 291 ? -12.535 3.975 -16.368 1.00 95.31 291 ILE A O 1
ATOM 2391 N N . ASP A 1 292 ? -11.073 2.534 -17.303 1.00 92.31 292 ASP A N 1
ATOM 2392 C CA . ASP A 1 292 ? -10.232 3.507 -17.999 1.00 92.31 292 ASP A CA 1
ATOM 2393 C C . ASP A 1 292 ? -10.028 3.089 -19.463 1.00 92.31 292 ASP A C 1
ATOM 2395 O O . ASP A 1 292 ? -10.211 1.926 -19.832 1.00 92.31 292 ASP A O 1
ATOM 2399 N N . ASP A 1 293 ? -9.664 4.039 -20.321 1.00 90.19 293 ASP A N 1
ATOM 2400 C CA . ASP A 1 293 ? -9.318 3.731 -21.704 1.00 90.19 293 ASP A CA 1
ATOM 2401 C C . ASP A 1 293 ? -7.858 3.271 -21.824 1.00 90.19 293 ASP A C 1
ATOM 2403 O O . ASP A 1 293 ? -7.603 2.147 -22.261 1.00 90.19 293 ASP A O 1
ATOM 2407 N N . VAL A 1 294 ? -6.890 4.088 -21.402 1.00 86.12 294 VAL A N 1
ATOM 2408 C CA . VAL A 1 294 ? -5.457 3.773 -21.500 1.00 86.12 294 VAL A CA 1
ATOM 2409 C C . VAL A 1 294 ? -4.681 4.248 -20.274 1.00 86.12 294 VAL A C 1
ATOM 2411 O O . VAL A 1 294 ? -4.605 5.441 -19.976 1.00 86.12 294 VAL A O 1
ATOM 2414 N N . ILE A 1 295 ? -3.976 3.318 -19.626 1.00 81.88 295 ILE A N 1
ATOM 2415 C CA . ILE A 1 295 ? -3.047 3.622 -18.535 1.00 81.88 295 ILE A CA 1
ATOM 2416 C C . ILE A 1 295 ? -1.702 4.073 -19.109 1.00 81.88 295 ILE A C 1
ATOM 2418 O O . ILE A 1 295 ? -1.062 3.342 -19.859 1.00 81.88 295 ILE A O 1
ATOM 2422 N N . TYR A 1 296 ? -1.225 5.241 -18.676 1.00 76.38 296 TYR A N 1
ATOM 2423 C CA . TYR A 1 296 ? 0.142 5.705 -18.943 1.00 76.38 296 TYR A CA 1
ATOM 2424 C C . TYR A 1 296 ? 1.054 5.458 -17.731 1.00 76.38 296 TYR A C 1
ATOM 2426 O O . TYR A 1 296 ? 1.612 4.383 -17.550 1.00 76.38 296 TYR A O 1
ATOM 2434 N N . LYS A 1 297 ? 1.161 6.452 -16.837 1.00 74.94 297 LYS A N 1
ATOM 2435 C CA . LYS A 1 297 ? 1.970 6.392 -15.604 1.00 74.94 297 LYS A CA 1
ATOM 2436 C C . LYS A 1 297 ? 1.203 5.845 -14.392 1.00 74.94 297 LYS A C 1
ATOM 2438 O O . LYS A 1 297 ? 1.683 5.960 -13.274 1.00 74.94 297 LYS A O 1
ATOM 2443 N N . GLY A 1 298 ? -0.032 5.373 -14.581 1.00 79.62 298 GLY A N 1
ATOM 2444 C CA . GLY A 1 298 ? -0.885 4.875 -13.494 1.00 79.62 298 GLY A CA 1
ATOM 2445 C C . GLY A 1 298 ? -1.381 5.928 -12.494 1.00 79.62 298 GLY A C 1
ATOM 2446 O O . GLY A 1 298 ? -2.116 5.571 -11.586 1.00 79.62 298 GLY A O 1
ATOM 2447 N N . ARG A 1 299 ? -1.039 7.219 -12.64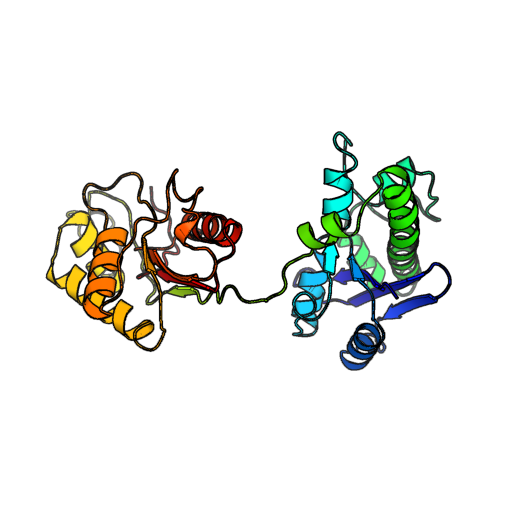0 1.00 81.75 299 ARG A N 1
ATOM 2448 C CA . ARG A 1 299 ? -1.455 8.262 -11.681 1.00 81.75 299 ARG A CA 1
ATOM 2449 C C . ARG A 1 299 ? -2.979 8.379 -11.574 1.00 81.75 299 ARG A C 1
ATOM 2451 O O . ARG A 1 299 ? -3.488 8.377 -10.466 1.00 81.75 299 ARG A O 1
ATOM 2458 N N . THR A 1 300 ? -3.692 8.436 -12.701 1.00 85.62 300 THR A N 1
ATOM 2459 C CA . THR A 1 300 ? -5.166 8.508 -12.717 1.00 85.62 300 THR A CA 1
ATOM 2460 C C . THR A 1 300 ? -5.796 7.305 -12.021 1.00 85.62 300 THR A C 1
ATOM 2462 O O . THR A 1 300 ? -6.678 7.476 -11.187 1.00 85.62 300 THR A O 1
ATOM 2465 N N . MET A 1 301 ? -5.292 6.108 -12.330 1.00 86.31 301 MET A N 1
ATOM 2466 C CA . MET A 1 301 ? -5.697 4.852 -11.705 1.00 86.31 301 MET A CA 1
ATOM 2467 C C . MET A 1 301 ? -5.482 4.890 -10.190 1.00 86.31 301 MET A C 1
ATOM 2469 O O . MET A 1 301 ? -6.427 4.666 -9.442 1.00 86.31 301 MET A O 1
ATOM 2473 N N . ALA A 1 302 ? -4.275 5.241 -9.738 1.00 82.94 302 ALA A N 1
ATOM 2474 C CA . ALA A 1 302 ? -3.952 5.342 -8.318 1.00 82.94 302 ALA A CA 1
ATOM 2475 C C . ALA A 1 302 ? -4.872 6.342 -7.603 1.00 82.94 302 ALA A C 1
ATOM 2477 O O . ALA A 1 302 ? -5.499 5.990 -6.615 1.00 82.94 302 ALA A O 1
ATOM 2478 N N . THR A 1 303 ? -5.043 7.547 -8.159 1.00 87.69 303 THR A N 1
ATOM 2479 C CA . THR A 1 303 ? -5.925 8.572 -7.583 1.00 87.69 303 THR A CA 1
ATOM 2480 C C . THR A 1 303 ? -7.375 8.091 -7.471 1.00 87.69 303 THR A C 1
ATOM 2482 O O . THR A 1 303 ? -7.982 8.259 -6.418 1.00 87.69 303 THR A O 1
ATOM 2485 N N . ALA A 1 304 ? -7.913 7.448 -8.513 1.00 91.31 304 ALA A N 1
ATOM 2486 C CA . ALA A 1 304 ? -9.273 6.909 -8.503 1.00 91.31 304 ALA A CA 1
ATOM 2487 C C . ALA A 1 304 ? -9.457 5.798 -7.458 1.00 91.31 304 ALA A C 1
ATOM 2489 O O . ALA A 1 304 ? -10.436 5.794 -6.712 1.00 91.31 304 ALA A O 1
ATOM 2490 N N . ILE A 1 305 ? -8.509 4.860 -7.395 1.00 87.81 305 ILE A N 1
ATOM 2491 C CA . ILE A 1 305 ? -8.542 3.754 -6.438 1.00 87.81 305 ILE A CA 1
ATOM 2492 C C . ILE A 1 305 ? -8.422 4.280 -5.008 1.00 87.81 305 ILE A C 1
ATOM 2494 O O . ILE A 1 305 ? -9.168 3.828 -4.140 1.00 87.81 305 ILE A O 1
ATOM 2498 N N . ASP A 1 306 ? -7.527 5.232 -4.751 1.00 85.88 306 ASP A N 1
ATOM 2499 C CA . ASP A 1 306 ? -7.336 5.815 -3.423 1.00 85.88 306 ASP A CA 1
ATOM 2500 C C . ASP A 1 306 ? -8.594 6.564 -2.965 1.00 85.88 306 ASP A C 1
ATOM 2502 O O . ASP A 1 306 ? -9.045 6.366 -1.837 1.00 85.88 306 ASP A O 1
ATOM 2506 N N . ALA A 1 307 ? -9.225 7.338 -3.855 1.00 91.44 307 ALA A N 1
ATOM 2507 C CA . ALA A 1 307 ? -10.482 8.022 -3.560 1.00 91.44 307 ALA A CA 1
ATOM 2508 C C . ALA A 1 307 ? -11.617 7.040 -3.227 1.00 91.44 307 ALA A C 1
ATOM 2510 O O . ALA A 1 307 ? -12.354 7.254 -2.266 1.00 91.44 307 ALA A O 1
ATOM 2511 N N . CYS A 1 308 ? -11.753 5.944 -3.983 1.00 91.44 308 CYS A N 1
ATOM 2512 C CA . CYS A 1 308 ? -12.718 4.889 -3.667 1.00 91.44 308 CYS A CA 1
ATOM 2513 C C . CYS A 1 308 ? -12.375 4.167 -2.358 1.00 91.44 308 CYS A C 1
ATOM 2515 O O . CYS A 1 308 ? -13.277 3.867 -1.583 1.00 91.44 308 CYS A O 1
ATOM 2517 N N . SER A 1 309 ? -11.093 3.906 -2.088 1.00 86.38 309 SER A N 1
ATOM 2518 C CA . SER A 1 309 ? -10.650 3.163 -0.899 1.00 86.38 309 SER A CA 1
ATOM 2519 C C . SER A 1 309 ? -11.010 3.898 0.396 1.00 86.38 309 SER A C 1
ATOM 2521 O O . SER A 1 309 ? -11.390 3.259 1.370 1.00 86.38 309 SER A O 1
ATOM 2523 N N . GLN A 1 310 ? -10.981 5.236 0.391 1.00 87.88 310 GLN A N 1
ATOM 2524 C CA . GLN A 1 310 ? -11.373 6.075 1.536 1.00 87.88 310 GLN A CA 1
ATOM 2525 C C . GLN A 1 310 ? -12.843 5.918 1.958 1.00 87.88 310 GLN A C 1
ATOM 2527 O O . GLN A 1 310 ? -13.219 6.365 3.037 1.00 87.88 310 GLN A O 1
ATOM 2532 N N . GLN A 1 311 ? -13.675 5.304 1.118 1.00 91.94 311 GLN A N 1
ATOM 2533 C CA . GLN A 1 311 ? -15.109 5.144 1.348 1.00 91.94 311 GLN A CA 1
ATOM 2534 C C . GLN A 1 311 ? -15.500 3.718 1.778 1.00 91.94 311 GLN A C 1
ATOM 2536 O O . GLN A 1 311 ? -16.684 3.382 1.811 1.00 91.94 311 GLN A O 1
ATOM 2541 N N . ASN A 1 312 ? -14.518 2.873 2.115 1.00 85.44 312 ASN A N 1
ATOM 2542 C CA . ASN A 1 312 ? -14.706 1.500 2.600 1.00 85.44 312 ASN A CA 1
ATOM 2543 C C . ASN A 1 312 ? -15.594 0.611 1.695 1.00 85.44 312 ASN A C 1
ATOM 2545 O O . ASN A 1 312 ? -16.608 0.079 2.158 1.00 85.44 312 ASN A O 1
ATOM 2549 N N . PRO A 1 313 ? -15.277 0.453 0.397 1.00 90.56 313 PRO A N 1
ATOM 2550 C CA . PRO A 1 313 ? -15.973 -0.494 -0.468 1.00 90.56 313 PRO A CA 1
ATOM 2551 C C . PRO A 1 313 ? -15.656 -1.940 -0.074 1.00 90.56 313 PRO A C 1
ATOM 2553 O O . PRO A 1 313 ? -14.628 -2.212 0.539 1.00 90.56 313 PRO A O 1
ATOM 2556 N N . ALA A 1 314 ? -16.514 -2.879 -0.477 1.00 82.81 314 ALA A N 1
ATOM 2557 C CA . ALA A 1 314 ? -16.236 -4.306 -0.309 1.00 82.81 314 ALA A CA 1
ATOM 2558 C C . ALA A 1 314 ? -15.080 -4.765 -1.214 1.00 82.81 314 ALA A C 1
ATOM 2560 O O . ALA A 1 314 ? -14.270 -5.588 -0.805 1.00 82.81 314 ALA A O 1
ATOM 2561 N N . SER A 1 315 ? -14.986 -4.231 -2.440 1.00 84.94 315 SER A N 1
ATOM 2562 C CA . SER A 1 315 ? -13.845 -4.448 -3.342 1.00 84.94 315 SER A CA 1
ATOM 2563 C C . SER A 1 315 ? -13.799 -3.399 -4.462 1.00 84.94 315 SER A C 1
ATOM 2565 O O . SER A 1 315 ? -14.836 -2.864 -4.861 1.00 84.94 315 SER A O 1
ATOM 2567 N N . ILE A 1 316 ? -12.615 -3.140 -5.029 1.00 89.19 316 ILE A N 1
ATOM 2568 C CA . ILE A 1 316 ? -12.421 -2.231 -6.175 1.00 89.19 316 ILE A CA 1
ATOM 2569 C C . ILE A 1 316 ? -11.577 -2.933 -7.231 1.00 89.19 316 ILE A C 1
ATOM 2571 O O . ILE A 1 316 ? -10.387 -3.137 -7.026 1.00 89.19 316 ILE A O 1
ATOM 2575 N N . TYR A 1 317 ? -12.178 -3.187 -8.383 1.00 92.06 317 TYR A N 1
ATOM 2576 C CA . TYR A 1 317 ? -11.518 -3.702 -9.572 1.00 92.06 317 TYR A CA 1
ATOM 2577 C C . TYR A 1 317 ? -11.231 -2.552 -10.527 1.00 92.06 317 TYR A C 1
ATOM 2579 O O . TYR A 1 317 ? -12.065 -1.659 -10.696 1.00 92.06 317 TYR A O 1
ATOM 2587 N N . PHE A 1 318 ? -10.068 -2.573 -11.171 1.00 92.00 318 PHE A N 1
ATOM 2588 C CA . PHE A 1 318 ? -9.699 -1.556 -12.148 1.00 92.00 318 PHE A CA 1
ATOM 2589 C C . PHE A 1 318 ? -9.349 -2.218 -13.474 1.00 92.00 318 PHE A C 1
ATOM 2591 O O . PHE A 1 318 ? -8.439 -3.041 -13.551 1.00 92.00 318 PHE A O 1
ATOM 2598 N N . LEU A 1 319 ? -10.047 -1.826 -14.534 1.00 90.38 319 LEU A N 1
ATOM 2599 C CA . LEU A 1 319 ? -9.850 -2.375 -15.867 1.00 90.38 319 LEU A CA 1
ATOM 2600 C C . LEU A 1 319 ? -9.560 -1.248 -16.850 1.00 90.38 319 LEU A C 1
ATOM 2602 O O . LEU A 1 319 ? -10.355 -0.321 -17.011 1.00 90.38 319 LEU A O 1
ATOM 2606 N N . ALA A 1 320 ? -8.439 -1.368 -17.554 1.00 90.94 320 ALA A N 1
ATOM 2607 C CA . ALA A 1 320 ? -8.113 -0.500 -18.676 1.00 90.94 320 ALA A CA 1
ATOM 2608 C C . ALA A 1 320 ? -8.032 -1.297 -19.973 1.00 90.94 320 ALA A C 1
ATOM 2610 O O . ALA A 1 320 ? -7.557 -2.435 -19.990 1.00 90.94 320 ALA A O 1
ATOM 2611 N N . PHE A 1 321 ? -8.451 -0.684 -21.081 1.00 86.69 321 PHE A N 1
ATOM 2612 C CA . PHE A 1 321 ? -8.336 -1.334 -22.384 1.00 86.69 321 PHE A CA 1
ATOM 2613 C C . PHE A 1 321 ? -6.869 -1.492 -22.810 1.00 86.69 321 PHE A C 1
ATOM 2615 O O . PHE A 1 321 ? -6.481 -2.537 -23.327 1.00 86.69 321 PHE A O 1
ATOM 2622 N N . GLY A 1 322 ? -6.035 -0.480 -22.563 1.00 83.12 322 GLY A N 1
ATOM 2623 C CA . GLY A 1 322 ? -4.620 -0.517 -22.926 1.00 83.12 322 GLY A CA 1
ATOM 2624 C C . GLY A 1 322 ? -3.673 0.014 -21.855 1.00 83.12 322 GLY A C 1
ATOM 2625 O O . GLY A 1 322 ? -4.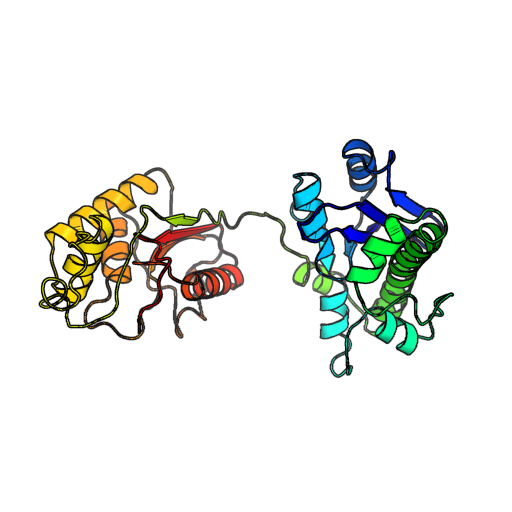058 0.792 -20.983 1.00 83.12 322 GLY A O 1
ATOM 2626 N N . LYS A 1 323 ? -2.394 -0.361 -21.961 1.00 80.25 323 LYS A N 1
ATOM 2627 C CA . LYS A 1 323 ? -1.283 0.265 -21.226 1.00 80.25 323 LYS A CA 1
ATOM 2628 C C . LYS A 1 323 ? -0.253 0.812 -22.214 1.00 80.25 323 LYS A C 1
ATOM 2630 O O . LYS A 1 323 ? 0.267 0.053 -23.031 1.00 80.25 323 LYS A O 1
ATOM 2635 N N . SER A 1 324 ? 0.052 2.105 -22.119 1.00 73.12 324 SER A N 1
ATOM 2636 C CA . SER A 1 324 ? 1.065 2.777 -22.936 1.00 73.12 324 SER A CA 1
ATOM 2637 C C . SER A 1 324 ? 2.363 2.971 -22.169 1.00 73.12 324 SER A C 1
ATOM 2639 O O . SER A 1 324 ? 2.375 3.522 -21.067 1.00 73.12 324 SER A O 1
ATOM 2641 N N . GLN A 1 325 ? 3.478 2.569 -22.782 1.00 64.56 325 GLN A N 1
ATOM 2642 C CA . GLN A 1 325 ? 4.822 2.841 -22.265 1.00 64.56 325 GLN A CA 1
ATOM 2643 C C . GLN A 1 325 ? 5.340 4.234 -22.655 1.00 64.56 325 GLN A C 1
ATOM 2645 O O . GLN A 1 325 ? 6.310 4.718 -22.072 1.00 64.56 325 GLN A O 1
ATOM 2650 N N . ARG A 1 326 ? 4.706 4.900 -23.629 1.00 59.62 326 ARG A N 1
ATOM 2651 C CA . ARG A 1 326 ? 5.158 6.185 -24.177 1.00 59.62 326 ARG A CA 1
ATOM 2652 C C . ARG A 1 326 ? 4.140 7.285 -23.872 1.00 59.62 326 ARG A C 1
ATOM 2654 O O . ARG A 1 326 ? 2.957 7.173 -24.185 1.00 59.62 326 ARG A O 1
ATOM 2661 N N . PHE A 1 327 ? 4.615 8.362 -23.248 1.00 43.31 327 PHE A N 1
ATOM 2662 C CA . PHE A 1 327 ? 3.864 9.606 -23.082 1.00 43.31 327 PHE A CA 1
ATOM 2663 C C . PHE A 1 327 ? 4.380 10.584 -24.139 1.00 43.31 327 PHE A C 1
ATOM 2665 O O . PHE A 1 327 ? 5.463 11.138 -23.972 1.00 43.31 327 PHE A O 1
ATOM 2672 N N . ALA A 1 328 ? 3.661 10.736 -25.249 1.00 44.06 328 ALA A N 1
ATOM 2673 C CA . ALA A 1 328 ? 3.976 11.756 -26.246 1.00 44.06 328 ALA A CA 1
ATOM 2674 C C . ALA A 1 328 ? 3.093 12.984 -25.993 1.00 44.06 328 ALA A C 1
ATOM 2676 O O . ALA A 1 328 ? 1.880 12.829 -25.822 1.00 44.06 328 ALA A O 1
ATOM 2677 N N . PHE A 1 329 ? 3.721 14.156 -25.890 1.00 41.28 329 PHE A N 1
ATOM 2678 C CA . PHE A 1 329 ? 3.049 15.456 -25.896 1.00 41.28 329 PHE A CA 1
ATOM 2679 C C . PHE A 1 329 ? 2.779 15.904 -27.326 1.00 41.28 329 PHE A C 1
ATOM 2681 O O . PHE A 1 329 ? 3.669 15.654 -28.173 1.00 41.28 329 PHE A O 1
#

Mean predicted aligned error: 15.36 Å

Secondary structure (DSSP, 8-state):
--EEEEEEE-TTS-EEEEEEESSSSSEEEEEGGG--HHHHHHHHHT--SEEEESSSHHHHHHHHHT--HHHHSEEEEHHHHHHHHSTT-S---HHHHHHHTTPPPS-TTS-S-HHHHHHHHT-HHHHHHHHHHHHHHHHHHHHHHHHHHHHTT--HHHHHHHS---S------EEEEEE------S-TTTTTTSS-S---PPPHHHHHHHHHHHH--HHHHHHHHHHHHHHHTTS--SEEEE---SS-SS-HHHHHHHHHHHHHT-EE---EEGGGTEE-GGGTT-EEEEEEEEESSSHHHHHHHHHHHTT--SEEEEEEEEE-S----

Nearest PDB structures (foldseek):
  5brn-assembly1_D  TM=5.958E-01  e=2.356E-04  Homo sapiens
  1non-assembly1_A  TM=6.178E-01  e=1.075E-03  [Bacillus] caldolyticus
  5brn-assembly1_B  TM=6.418E-01  e=1.926E-03  Homo sapiens
  5bsk-assembly1_B  TM=6.173E-01  e=1.926E-03  Homo sapiens
  3efh-assembly1_A  TM=3.562E-01  e=8.288E-03  Homo sapiens